Protein AF-A0A3P3YAP6-F1 (afdb_monomer)

Structure (mmCIF, N/CA/C/O backbone):
data_AF-A0A3P3YAP6-F1
#
_entry.id   AF-A0A3P3YAP6-F1
#
loop_
_atom_site.group_PDB
_atom_site.id
_atom_site.type_symbol
_atom_site.label_atom_id
_atom_site.label_alt_id
_atom_site.label_comp_id
_atom_site.label_asym_id
_atom_site.label_entity_id
_atom_site.label_seq_id
_atom_site.pdbx_PDB_ins_code
_atom_site.Cartn_x
_atom_site.Cartn_y
_atom_site.Cartn_z
_atom_site.occupancy
_atom_site.B_iso_or_equiv
_atom_site.auth_seq_id
_atom_site.auth_comp_id
_atom_site.auth_asym_id
_atom_site.auth_atom_id
_atom_site.pdbx_PDB_model_num
ATOM 1 N N . MET A 1 1 ? -8.339 -19.413 13.189 1.00 83.50 1 MET A N 1
ATOM 2 C CA . MET A 1 1 ? -6.916 -19.483 12.796 1.00 83.50 1 MET A CA 1
ATOM 3 C C . MET A 1 1 ? -6.152 -18.387 13.525 1.00 83.50 1 MET A C 1
ATOM 5 O O . MET A 1 1 ? -6.536 -17.228 13.415 1.00 83.50 1 MET A O 1
ATOM 9 N N . VAL A 1 2 ? -5.129 -18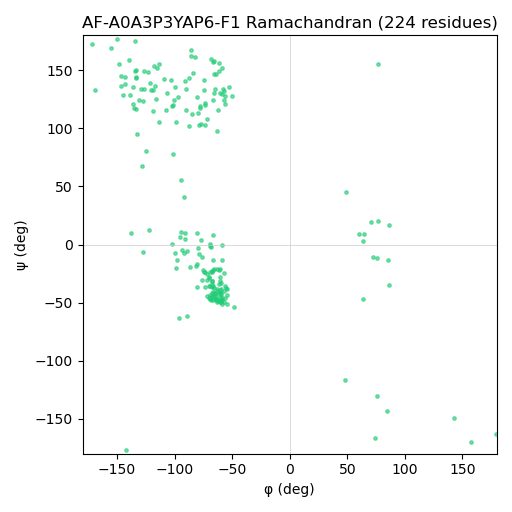.728 14.311 1.00 92.69 2 VAL A N 1
ATOM 10 C CA . VAL A 1 2 ? -4.305 -17.730 15.028 1.00 92.69 2 VAL A CA 1
ATOM 11 C C . VAL A 1 2 ? -3.217 -17.136 14.111 1.00 92.69 2 VAL A C 1
ATOM 13 O O . VAL A 1 2 ? -2.870 -17.763 13.109 1.00 92.69 2 VAL A O 1
ATOM 16 N N . PRO A 1 3 ? -2.606 -15.970 14.426 1.00 94.06 3 PRO A N 1
ATOM 17 C CA . PRO A 1 3 ? -1.666 -15.304 13.514 1.00 94.06 3 PRO A CA 1
ATOM 18 C C . PRO A 1 3 ? -0.500 -16.176 13.031 1.00 94.06 3 PRO A C 1
ATOM 20 O O . PRO A 1 3 ? -0.126 -16.116 11.864 1.00 94.06 3 PRO A O 1
ATOM 23 N N . ARG A 1 4 ? 0.064 -17.029 13.897 1.00 95.88 4 ARG A N 1
ATOM 24 C CA . ARG A 1 4 ? 1.154 -17.944 13.508 1.00 95.88 4 ARG A CA 1
ATOM 25 C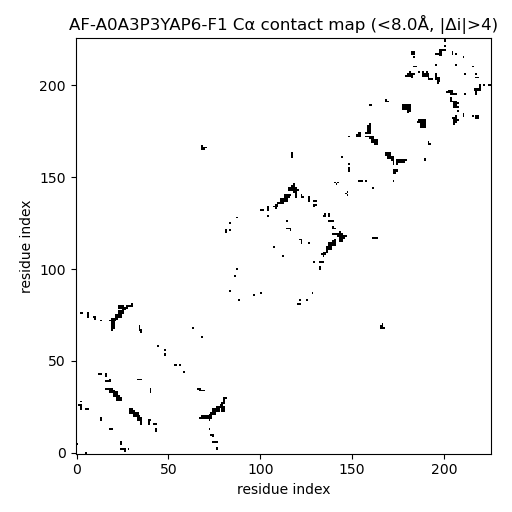 C . ARG A 1 4 ? 0.708 -19.014 12.508 1.00 95.88 4 ARG A C 1
ATOM 27 O O . ARG A 1 4 ? 1.495 -19.375 11.638 1.00 95.88 4 ARG A O 1
ATOM 34 N N . GLU A 1 5 ? -0.522 -19.507 12.618 1.00 96.44 5 GLU A N 1
ATOM 35 C CA . GLU A 1 5 ? -1.099 -20.455 11.656 1.00 96.44 5 GLU A CA 1
ATOM 36 C C . GLU A 1 5 ? -1.363 -19.761 10.323 1.00 96.44 5 GLU A C 1
ATOM 38 O O . GLU A 1 5 ? -0.934 -20.262 9.289 1.00 96.44 5 GLU A O 1
ATOM 43 N N . ALA A 1 6 ? -1.965 -18.568 10.357 1.00 95.88 6 ALA A N 1
ATOM 44 C CA . ALA A 1 6 ? -2.202 -17.762 9.163 1.00 95.88 6 ALA A CA 1
ATOM 45 C C . ALA A 1 6 ? -0.892 -17.419 8.445 1.00 95.88 6 ALA A C 1
ATOM 47 O O . ALA A 1 6 ? -0.807 -17.554 7.232 1.00 95.88 6 ALA A O 1
ATOM 48 N N . TYR A 1 7 ? 0.163 -17.063 9.181 1.00 97.38 7 TYR A N 1
ATOM 49 C CA . TYR A 1 7 ? 1.498 -16.856 8.620 1.00 97.38 7 TYR A CA 1
ATOM 50 C C . TYR A 1 7 ? 2.019 -18.091 7.873 1.00 97.38 7 TYR A C 1
ATOM 52 O O . TYR A 1 7 ? 2.460 -17.970 6.728 1.00 97.38 7 TYR A O 1
ATOM 60 N N . LYS A 1 8 ? 1.956 -19.277 8.494 1.00 97.94 8 LYS A N 1
ATOM 61 C CA . LYS A 1 8 ? 2.418 -20.528 7.871 1.00 97.94 8 LYS A CA 1
ATOM 62 C C . LYS A 1 8 ? 1.582 -20.878 6.644 1.00 97.94 8 LYS A C 1
ATOM 64 O O . LYS A 1 8 ? 2.142 -21.215 5.606 1.00 97.94 8 LYS A O 1
ATOM 69 N N . TRP A 1 9 ? 0.262 -20.753 6.758 1.00 97.88 9 TRP A N 1
ATOM 70 C CA . TRP A 1 9 ? -0.675 -21.044 5.679 1.00 97.88 9 TRP A CA 1
ATOM 71 C C . TRP A 1 9 ? -0.451 -20.122 4.477 1.00 97.88 9 TRP A C 1
ATOM 73 O O . TRP A 1 9 ? -0.281 -20.612 3.366 1.00 97.88 9 TRP A O 1
ATOM 83 N N . GLN A 1 10 ? -0.344 -18.809 4.712 1.00 97.94 10 GLN A N 1
ATOM 84 C CA . GLN A 1 10 ? -0.063 -17.812 3.674 1.00 97.94 10 GLN A CA 1
ATOM 85 C C . GLN A 1 10 ? 1.281 -18.075 2.994 1.00 97.94 10 GLN A C 1
ATOM 87 O O . GLN A 1 10 ? 1.371 -18.065 1.772 1.00 97.94 10 GLN A O 1
ATOM 92 N N . THR A 1 11 ? 2.321 -18.367 3.781 1.00 97.94 11 THR A N 1
ATOM 93 C CA . THR A 1 11 ? 3.655 -18.673 3.245 1.00 97.94 11 THR A CA 1
ATOM 94 C C . THR A 1 11 ? 3.610 -19.903 2.341 1.00 97.94 11 THR A C 1
ATOM 96 O O . THR A 1 11 ? 4.071 -19.837 1.207 1.00 97.94 11 THR A O 1
ATOM 99 N N . GLY A 1 12 ? 3.001 -20.997 2.806 1.00 98.25 12 GLY A N 1
ATOM 100 C CA . GLY A 1 12 ? 2.905 -22.229 2.026 1.00 98.25 12 GLY A CA 1
ATOM 101 C C . GLY A 1 12 ? 2.006 -22.102 0.796 1.00 98.25 12 GLY A C 1
ATOM 102 O O . GLY A 1 12 ? 2.305 -22.699 -0.231 1.00 98.25 12 GLY A O 1
ATOM 103 N N . LEU A 1 13 ? 0.908 -21.344 0.873 1.00 98.19 13 LEU A N 1
ATOM 104 C CA . LEU A 1 13 ? 0.045 -21.112 -0.284 1.00 98.19 13 LEU A CA 1
ATOM 105 C C . LEU A 1 13 ? 0.756 -20.287 -1.359 1.00 98.19 13 LEU A C 1
ATOM 107 O O . LEU A 1 13 ? 0.726 -20.663 -2.527 1.00 98.19 13 LEU A O 1
ATOM 111 N N . CYS A 1 14 ? 1.403 -19.184 -0.972 1.00 98.25 14 CYS A N 1
ATOM 112 C CA . CYS A 1 14 ? 2.127 -18.349 -1.922 1.00 98.25 14 CYS A CA 1
ATOM 113 C C . CYS A 1 14 ? 3.289 -19.097 -2.582 1.00 98.25 14 CYS A C 1
ATOM 115 O O . CYS A 1 14 ? 3.486 -18.927 -3.776 1.00 98.25 14 CYS A O 1
ATOM 117 N N . ASP A 1 15 ? 4.005 -19.941 -1.838 1.00 98.00 15 ASP A N 1
ATOM 118 C CA . ASP A 1 15 ? 5.085 -20.774 -2.379 1.00 98.00 15 ASP A CA 1
ATOM 119 C C . ASP A 1 15 ? 4.568 -21.780 -3.422 1.00 98.00 15 ASP A C 1
ATOM 121 O O . ASP A 1 15 ? 5.047 -21.810 -4.552 1.00 98.00 15 ASP A O 1
ATOM 125 N N . ARG A 1 16 ? 3.499 -22.526 -3.100 1.00 98.31 16 ARG A N 1
ATOM 126 C CA . ARG A 1 16 ? 2.893 -23.498 -4.032 1.00 98.31 16 ARG A CA 1
ATOM 127 C C . ARG A 1 16 ? 2.375 -22.876 -5.328 1.00 98.31 16 ARG A C 1
ATOM 129 O O . ARG A 1 16 ? 2.336 -23.558 -6.346 1.00 98.31 16 ARG A O 1
ATOM 136 N N . LEU A 1 17 ? 1.917 -21.629 -5.270 1.00 98.06 17 LEU A N 1
ATOM 137 C CA . LEU A 1 17 ? 1.349 -20.909 -6.411 1.00 98.06 17 LEU A CA 1
ATOM 138 C C . LEU A 1 17 ? 2.378 -20.025 -7.139 1.00 98.06 17 LEU A C 1
ATOM 140 O O . LEU A 1 17 ? 1.981 -19.260 -8.016 1.00 98.06 17 LEU A O 1
ATOM 144 N N . ASP A 1 18 ? 3.662 -20.092 -6.764 1.00 96.94 18 ASP A N 1
ATOM 145 C CA . ASP A 1 18 ? 4.736 -19.221 -7.270 1.00 96.94 18 ASP A CA 1
ATOM 146 C C . ASP A 1 18 ? 4.359 -17.725 -7.222 1.00 96.94 18 ASP A C 1
ATOM 148 O O . ASP A 1 18 ? 4.517 -16.953 -8.168 1.00 96.94 18 ASP A O 1
ATOM 152 N N . LEU A 1 19 ? 3.778 -17.297 -6.099 1.00 97.75 19 LEU A N 1
ATOM 153 C CA . LEU A 1 19 ? 3.365 -15.915 -5.885 1.00 97.75 19 LEU A CA 1
ATOM 154 C C . LEU A 1 19 ? 4.478 -15.104 -5.235 1.00 97.75 19 LEU A C 1
ATOM 156 O O . LEU A 1 19 ? 5.121 -15.527 -4.278 1.00 97.75 19 LEU A O 1
ATOM 160 N N . ARG A 1 20 ? 4.622 -13.856 -5.684 1.00 97.00 20 ARG A N 1
ATOM 161 C CA . ARG A 1 20 ? 5.498 -12.845 -5.075 1.00 97.00 20 ARG A CA 1
ATOM 162 C C . ARG A 1 20 ? 4.681 -11.697 -4.532 1.00 97.00 20 ARG A C 1
ATOM 164 O O . ARG A 1 20 ? 3.618 -11.386 -5.058 1.00 97.00 20 ARG A O 1
ATOM 171 N N . GLY A 1 21 ? 5.177 -11.017 -3.509 1.00 95.69 21 GLY A N 1
ATOM 172 C CA . GLY A 1 21 ? 4.348 -10.045 -2.816 1.00 95.69 21 GLY A CA 1
ATOM 173 C C . GLY A 1 21 ? 4.791 -9.729 -1.406 1.00 95.69 21 GLY A C 1
ATOM 174 O O . GLY A 1 21 ? 5.881 -10.092 -0.954 1.00 95.69 21 GLY A O 1
ATOM 175 N N . ARG A 1 22 ? 3.928 -9.015 -0.695 1.00 96.44 22 ARG A N 1
ATOM 176 C CA . ARG A 1 22 ? 4.121 -8.620 0.698 1.00 96.44 22 ARG A CA 1
ATOM 177 C C . ARG A 1 22 ? 2.817 -8.861 1.442 1.00 96.44 22 ARG A C 1
ATOM 179 O O . ARG A 1 22 ? 1.829 -8.203 1.139 1.00 96.44 22 ARG A O 1
ATOM 186 N N . ILE A 1 23 ? 2.823 -9.750 2.431 1.00 96.88 23 ILE A N 1
ATOM 187 C CA . ILE A 1 23 ? 1.684 -9.992 3.325 1.00 96.88 23 ILE A CA 1
ATOM 188 C C . ILE A 1 23 ? 2.098 -9.673 4.761 1.00 96.88 23 ILE A C 1
ATOM 190 O O . ILE A 1 23 ? 3.159 -10.076 5.245 1.00 96.88 23 ILE A O 1
ATOM 194 N N . ARG A 1 24 ? 1.247 -8.929 5.459 1.00 96.12 24 ARG A N 1
ATOM 195 C CA . ARG A 1 24 ? 1.301 -8.716 6.901 1.00 96.12 24 ARG A CA 1
ATOM 196 C C . ARG A 1 24 ? 0.176 -9.501 7.539 1.00 96.12 24 ARG A C 1
ATOM 198 O O . ARG A 1 24 ? -0.973 -9.377 7.126 1.00 96.12 24 ARG A O 1
ATOM 205 N N . VAL A 1 25 ? 0.527 -10.267 8.556 1.00 96.12 25 VAL A N 1
ATOM 206 C CA . VAL A 1 25 ? -0.409 -11.004 9.393 1.00 96.12 25 VAL A CA 1
ATOM 207 C C . VAL A 1 25 ? -0.293 -10.439 10.798 1.00 96.12 25 VAL A C 1
ATOM 209 O O . VAL A 1 25 ? 0.804 -10.381 11.353 1.00 96.12 25 VAL A O 1
ATOM 212 N N . ALA A 1 26 ? -1.413 -10.015 11.362 1.00 93.31 26 ALA A N 1
ATOM 213 C CA . ALA A 1 26 ? -1.506 -9.514 12.723 1.00 93.31 26 ALA A CA 1
ATOM 214 C C . ALA A 1 26 ? -2.719 -10.133 13.422 1.00 93.31 26 ALA A C 1
ATOM 216 O O . ALA A 1 26 ? -3.503 -10.863 12.817 1.00 93.31 26 ALA A O 1
ATOM 217 N N . ARG A 1 27 ? -2.887 -9.840 14.714 1.00 90.69 27 ARG A N 1
ATOM 218 C CA . ARG A 1 27 ? -4.054 -10.312 15.473 1.00 90.69 27 ARG A CA 1
ATOM 219 C C . ARG A 1 27 ? -5.371 -9.776 14.908 1.00 90.69 27 ARG A C 1
ATOM 221 O O . ARG A 1 27 ? -6.366 -10.486 14.935 1.00 90.69 27 ARG A O 1
ATOM 228 N N . GLU A 1 28 ? -5.350 -8.550 14.392 1.00 87.94 28 GLU A N 1
ATOM 229 C CA . GLU A 1 28 ? -6.509 -7.862 13.810 1.00 87.94 28 GLU A CA 1
ATOM 230 C C . GLU A 1 28 ? -6.846 -8.305 12.374 1.00 87.94 28 GLU A C 1
ATOM 232 O O . GLU A 1 28 ? -7.883 -7.911 11.853 1.00 87.94 28 GLU A O 1
ATOM 237 N N . GLY A 1 29 ? -6.003 -9.122 11.728 1.00 91.81 29 GLY A N 1
ATOM 238 C CA . GLY A 1 29 ? -6.285 -9.663 10.396 1.00 91.81 29 GLY A CA 1
ATOM 239 C C . GLY A 1 29 ? -5.063 -9.760 9.486 1.00 91.81 29 GLY A C 1
ATOM 240 O O . GLY A 1 29 ? -3.929 -9.946 9.939 1.00 91.81 29 GLY A O 1
ATOM 241 N N . ILE A 1 30 ? -5.300 -9.621 8.178 1.00 93.25 30 ILE A N 1
ATOM 242 C CA . ILE A 1 30 ? -4.265 -9.649 7.140 1.00 93.25 30 ILE A CA 1
ATOM 243 C C . ILE A 1 30 ? -4.338 -8.415 6.239 1.00 93.25 30 ILE A C 1
ATOM 245 O O . ILE A 1 30 ? -5.405 -7.866 5.987 1.00 93.25 30 ILE A O 1
ATOM 249 N N . ASN A 1 31 ? -3.191 -7.988 5.725 1.00 93.44 31 ASN A N 1
ATOM 250 C CA . ASN A 1 31 ? -3.101 -6.984 4.668 1.00 93.44 31 ASN A CA 1
ATOM 251 C C . ASN A 1 31 ? -1.932 -7.343 3.766 1.00 93.44 31 ASN A C 1
ATOM 253 O O . ASN A 1 31 ? -0.815 -7.541 4.251 1.00 93.44 31 ASN A O 1
ATOM 257 N N . GLY A 1 32 ? -2.157 -7.399 2.463 1.00 93.31 32 GLY A N 1
ATOM 258 C CA . GLY A 1 32 ? -1.075 -7.690 1.550 1.00 93.31 32 GLY A CA 1
ATOM 259 C C . GLY A 1 32 ? -1.423 -7.524 0.090 1.00 93.31 32 GLY A C 1
ATOM 260 O O . GLY A 1 32 ? -2.570 -7.314 -0.293 1.00 93.31 32 GLY A O 1
ATOM 261 N N . THR A 1 33 ? -0.378 -7.646 -0.711 1.00 94.94 33 THR A N 1
ATOM 262 C CA . THR A 1 33 ? -0.447 -7.711 -2.164 1.00 94.94 33 THR A CA 1
ATOM 263 C C . THR A 1 33 ? 0.305 -8.956 -2.597 1.00 94.94 33 THR A C 1
ATOM 265 O O . THR A 1 33 ? 1.421 -9.188 -2.126 1.00 94.94 33 THR A O 1
ATOM 268 N N . VAL A 1 34 ? -0.295 -9.727 -3.498 1.00 96.19 34 VAL A N 1
ATOM 269 C CA . VAL A 1 34 ? 0.345 -10.838 -4.208 1.00 96.19 34 VAL A CA 1
ATOM 270 C C . VAL A 1 34 ? 0.342 -10.545 -5.705 1.00 96.19 34 VAL A C 1
ATOM 272 O O . VAL A 1 34 ? -0.489 -9.786 -6.201 1.00 96.19 34 VAL A O 1
ATOM 275 N N . SER A 1 35 ? 1.298 -11.121 -6.417 1.00 95.50 35 SER A N 1
ATOM 276 C CA . SER A 1 35 ? 1.485 -10.996 -7.856 1.00 95.50 35 SER A CA 1
ATOM 277 C C . SER A 1 35 ? 1.955 -12.332 -8.412 1.00 95.50 35 SER A C 1
ATOM 279 O O . SER A 1 35 ? 2.815 -12.981 -7.814 1.00 95.50 35 SER A O 1
ATOM 281 N N . GLY A 1 36 ? 1.411 -12.706 -9.560 1.00 95.06 36 GLY A N 1
ATOM 282 C CA . GLY A 1 36 ? 1.719 -13.927 -10.292 1.00 95.06 36 GLY A CA 1
ATOM 283 C C . GLY A 1 36 ? 0.863 -13.994 -11.545 1.00 95.06 36 GLY A C 1
ATOM 284 O O . GLY A 1 36 ? 0.289 -12.981 -11.958 1.00 95.06 36 GLY A O 1
ATOM 285 N N . THR A 1 37 ? 0.764 -15.177 -12.143 1.00 95.44 37 THR A N 1
ATOM 286 C CA . THR A 1 37 ? -0.130 -15.392 -13.285 1.00 95.44 37 THR A CA 1
ATOM 287 C C . 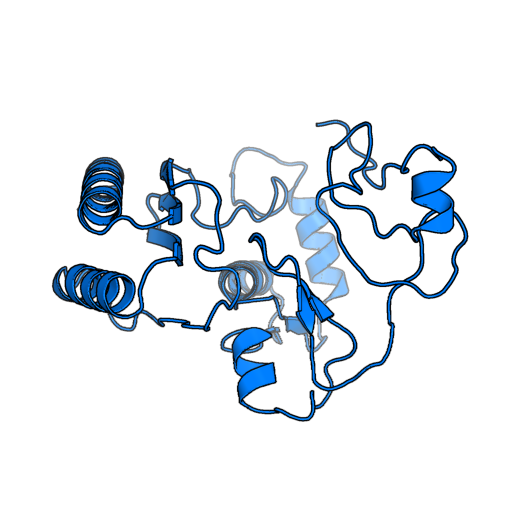THR A 1 37 ? -1.588 -15.141 -12.888 1.00 95.44 37 THR A C 1
ATOM 289 O O . THR A 1 37 ? -1.957 -15.249 -11.715 1.00 95.44 37 THR A O 1
ATOM 292 N N . ALA A 1 38 ? -2.437 -14.813 -13.866 1.00 94.25 38 ALA A N 1
ATOM 293 C CA . ALA A 1 38 ? -3.865 -14.601 -13.617 1.00 94.25 38 ALA A CA 1
ATOM 294 C C . ALA A 1 38 ? -4.516 -15.822 -12.943 1.00 94.25 38 ALA A C 1
ATOM 296 O O . ALA A 1 38 ? -5.333 -15.665 -12.038 1.00 94.25 38 ALA A O 1
ATOM 297 N N . ASP A 1 39 ? -4.098 -17.027 -13.339 1.00 96.75 39 ASP A N 1
ATOM 298 C CA . ASP A 1 39 ? -4.585 -18.272 -12.755 1.00 96.75 39 ASP A CA 1
ATOM 299 C C . ASP A 1 39 ? -4.107 -18.469 -11.307 1.00 96.75 39 ASP A C 1
ATOM 301 O O . ASP A 1 39 ? -4.928 -18.713 -10.427 1.00 96.75 39 ASP A O 1
ATOM 305 N N . ALA A 1 40 ? -2.818 -18.259 -11.019 1.00 97.44 40 ALA A N 1
ATOM 306 C CA . ALA A 1 40 ? -2.289 -18.358 -9.656 1.00 97.44 40 ALA A CA 1
ATOM 307 C C . ALA A 1 40 ? -2.955 -17.351 -8.702 1.00 97.44 40 ALA A C 1
ATOM 309 O O . ALA A 1 40 ? -3.310 -17.688 -7.572 1.00 97.44 40 ALA A O 1
ATOM 310 N N . VAL A 1 41 ? -3.178 -16.114 -9.161 1.00 96.94 41 VAL A N 1
ATOM 311 C CA . VAL A 1 41 ? -3.883 -15.088 -8.378 1.00 96.94 41 VAL A CA 1
ATOM 312 C C . VAL A 1 41 ? -5.342 -15.486 -8.142 1.00 96.94 41 VAL A C 1
ATOM 314 O O . VAL A 1 41 ? -5.824 -15.350 -7.019 1.00 96.94 41 VAL A O 1
ATOM 317 N N . ARG A 1 42 ? -6.037 -16.024 -9.153 1.00 97.06 42 ARG A N 1
ATOM 318 C CA . ARG A 1 42 ? -7.406 -16.542 -9.009 1.00 97.06 42 ARG A CA 1
ATOM 319 C C . ARG A 1 42 ? -7.478 -17.674 -7.982 1.00 97.06 42 ARG A C 1
ATOM 321 O O . ARG A 1 42 ? -8.281 -17.589 -7.058 1.00 97.06 42 ARG A O 1
ATOM 328 N N . GLN A 1 43 ? -6.596 -18.668 -8.088 1.00 97.94 43 GLN A N 1
ATOM 329 C CA . GLN A 1 43 ? -6.526 -19.781 -7.137 1.00 97.94 43 GLN A CA 1
ATOM 330 C C . GLN A 1 43 ? -6.245 -19.309 -5.704 1.00 97.94 43 GLN A C 1
ATOM 332 O O . GLN A 1 43 ? -6.812 -19.842 -4.751 1.00 97.94 43 GLN A O 1
ATOM 337 N N . TYR A 1 44 ? -5.388 -18.300 -5.534 1.00 98.00 44 TYR A N 1
ATOM 338 C CA . TYR A 1 44 ? -5.120 -17.715 -4.223 1.00 98.00 44 TYR A CA 1
ATOM 339 C C . TYR A 1 44 ? -6.363 -17.055 -3.620 1.00 98.00 44 TYR A C 1
ATOM 341 O O . TYR A 1 44 ? -6.667 -17.305 -2.455 1.00 98.00 44 TYR A O 1
ATOM 349 N N . MET A 1 45 ? -7.091 -16.244 -4.399 1.00 97.00 45 MET A N 1
ATOM 350 C CA . MET A 1 45 ? -8.326 -15.595 -3.937 1.00 97.00 45 MET A CA 1
ATOM 351 C C . MET A 1 45 ? -9.366 -16.638 -3.513 1.00 97.00 45 MET A C 1
ATOM 353 O O . MET A 1 45 ? -9.871 -16.571 -2.397 1.00 97.00 45 MET A O 1
ATOM 357 N N . GLU A 1 46 ? -9.592 -17.659 -4.344 1.00 96.62 46 GLU A N 1
ATOM 358 C CA . GLU A 1 46 ? -10.526 -18.752 -4.048 1.00 96.62 46 GLU A CA 1
ATOM 359 C C . GLU A 1 46 ? -10.160 -19.498 -2.760 1.00 96.62 46 GLU A C 1
ATOM 361 O O . GLU A 1 46 ? -11.021 -19.716 -1.909 1.00 96.62 46 GLU A O 1
ATOM 366 N N . GLN A 1 47 ? -8.885 -19.853 -2.570 1.00 96.81 47 GLN A N 1
ATOM 367 C CA . GLN A 1 47 ? -8.450 -20.562 -1.363 1.00 96.81 47 GLN A CA 1
ATOM 368 C C . GLN A 1 47 ? -8.544 -19.699 -0.100 1.00 96.81 47 GLN A C 1
ATOM 370 O O . GLN A 1 47 ? -8.830 -20.229 0.972 1.00 96.81 47 GLN A O 1
ATOM 375 N N . VAL A 1 48 ? -8.315 -18.384 -0.196 1.00 95.31 48 VAL A N 1
ATOM 376 C CA . VAL A 1 48 ? -8.509 -17.465 0.937 1.00 95.31 48 VAL A CA 1
ATOM 377 C C . VAL A 1 48 ? -9.993 -17.327 1.274 1.00 95.31 48 VAL A C 1
ATOM 379 O O . VAL A 1 48 ? -10.347 -17.383 2.453 1.00 95.31 48 VAL A O 1
ATOM 382 N N . ASP A 1 49 ? -10.858 -17.193 0.269 1.00 94.62 49 ASP A N 1
ATOM 383 C CA . ASP A 1 49 ? -12.304 -17.058 0.462 1.00 94.62 49 ASP A CA 1
ATOM 384 C C . ASP A 1 49 ? -12.913 -18.344 1.052 1.00 94.62 49 ASP A C 1
ATOM 386 O O . ASP A 1 49 ? -13.745 -18.278 1.959 1.00 94.62 49 ASP A O 1
ATOM 390 N N . GLN A 1 50 ? -12.427 -19.520 0.636 1.00 94.69 50 GLN A N 1
ATOM 391 C CA . GLN A 1 50 ? -12.829 -20.827 1.178 1.00 94.69 50 GLN A CA 1
ATOM 392 C C . GLN A 1 50 ? -12.531 -21.002 2.672 1.00 94.69 50 GLN A C 1
ATOM 394 O O . GLN A 1 50 ? -13.176 -21.819 3.327 1.00 94.69 50 GLN A O 1
ATOM 399 N N . LEU A 1 51 ? -11.595 -20.235 3.245 1.00 92.38 51 LEU A N 1
ATOM 400 C CA . LEU A 1 51 ? -11.378 -20.256 4.693 1.00 92.38 51 LEU A CA 1
ATOM 401 C C . LEU A 1 51 ? -12.582 -19.695 5.466 1.00 92.38 51 LEU A C 1
ATOM 403 O O . LEU A 1 51 ? -12.692 -19.944 6.665 1.00 92.38 51 LEU A O 1
ATOM 407 N N . GLY A 1 52 ? -13.437 -18.884 4.828 1.00 92.31 52 GLY A N 1
ATOM 408 C CA . GLY A 1 52 ? -14.593 -18.246 5.466 1.00 92.31 52 GLY A CA 1
ATOM 409 C C . GLY A 1 52 ? -14.236 -17.243 6.573 1.00 92.31 52 GLY A C 1
ATOM 410 O O . GLY A 1 52 ? -15.114 -16.773 7.290 1.00 92.31 52 GLY A O 1
ATOM 411 N N . LEU A 1 53 ? -12.950 -16.906 6.734 1.00 90.12 53 LEU A N 1
ATOM 412 C CA . LEU A 1 53 ? -12.452 -16.054 7.821 1.00 90.12 53 LEU A CA 1
ATOM 413 C C . LEU A 1 53 ? -12.643 -14.554 7.560 1.00 90.12 53 LEU A C 1
ATOM 415 O O . LEU A 1 53 ? -12.568 -13.763 8.499 1.00 90.12 53 LEU A O 1
ATOM 419 N N . PHE A 1 54 ? -12.853 -14.159 6.303 1.00 89.25 54 PHE A N 1
ATOM 420 C CA . PHE A 1 54 ? -12.889 -12.759 5.874 1.00 89.25 54 PHE A CA 1
ATOM 421 C C . PHE A 1 54 ? -14.162 -12.459 5.067 1.00 89.25 54 PHE A C 1
ATOM 423 O O . PHE A 1 54 ? -14.085 -12.217 3.860 1.00 89.25 54 PHE A O 1
ATOM 430 N N . PRO A 1 55 ? -15.351 -12.493 5.697 1.00 87.06 55 PRO A N 1
ATOM 431 C CA . PRO A 1 55 ? -16.591 -12.184 4.996 1.00 87.06 55 PRO A CA 1
ATOM 432 C C . PRO A 1 55 ? -16.532 -10.765 4.412 1.00 87.06 55 PRO A C 1
ATOM 434 O O . PRO A 1 55 ? -16.198 -9.808 5.110 1.00 87.06 55 PRO A O 1
ATOM 437 N N . GLY A 1 56 ? -16.844 -10.633 3.120 1.00 83.44 56 GLY A N 1
ATOM 438 C CA . GLY A 1 56 ? -16.814 -9.344 2.421 1.00 83.44 56 GLY A CA 1
ATOM 439 C C . GLY A 1 56 ? -15.414 -8.836 2.056 1.00 83.44 56 GLY A C 1
ATOM 440 O O . GLY A 1 56 ? -15.258 -7.635 1.826 1.00 83.44 56 GLY A O 1
ATOM 441 N N . MET A 1 57 ? -14.400 -9.714 2.000 1.00 88.19 57 MET A N 1
ATOM 442 C CA . MET A 1 57 ? -13.067 -9.374 1.489 1.00 88.19 57 MET A CA 1
ATOM 443 C C . MET A 1 57 ? -13.165 -8.687 0.119 1.00 88.19 57 MET A C 1
ATOM 445 O O . MET A 1 57 ? -13.781 -9.198 -0.814 1.00 88.19 57 MET A O 1
ATOM 449 N N . GLN A 1 58 ? -12.532 -7.519 -0.010 1.00 84.38 58 GLN A N 1
ATOM 450 C CA . GLN A 1 58 ? -12.483 -6.779 -1.269 1.00 84.38 58 GLN A CA 1
ATOM 451 C C . GLN A 1 58 ? -11.160 -7.040 -1.987 1.00 84.38 58 GLN A C 1
ATOM 453 O O . GLN A 1 58 ? -10.118 -6.481 -1.631 1.00 84.38 58 GLN A O 1
ATOM 458 N N . TRP A 1 59 ? -11.213 -7.846 -3.041 1.00 91.06 59 TRP A N 1
ATOM 459 C CA . TRP A 1 59 ? -10.067 -8.103 -3.904 1.00 91.06 59 TRP A CA 1
ATOM 460 C C . TRP A 1 59 ? -9.870 -6.978 -4.922 1.00 91.06 59 TRP A C 1
ATOM 462 O O . TRP A 1 59 ? -10.777 -6.613 -5.668 1.00 91.06 59 TRP A O 1
ATOM 472 N N . LYS A 1 60 ? -8.652 -6.429 -4.975 1.00 88.56 60 LYS A N 1
ATOM 473 C CA . LYS A 1 60 ? -8.260 -5.403 -5.951 1.00 88.56 60 LYS A CA 1
ATOM 474 C C . LYS A 1 60 ? -7.218 -5.976 -6.889 1.00 88.56 60 LYS A C 1
ATOM 476 O O . LYS A 1 60 ? -6.056 -6.118 -6.519 1.00 88.56 60 LYS A O 1
ATOM 481 N N . VAL A 1 61 ? -7.651 -6.277 -8.108 1.00 90.31 61 VAL A N 1
ATOM 482 C CA . VAL A 1 61 ? -6.799 -6.841 -9.157 1.00 90.31 61 VAL A CA 1
ATOM 483 C C . VAL A 1 61 ? -6.425 -5.753 -10.162 1.00 90.31 61 VAL A C 1
ATOM 485 O O . VAL A 1 61 ? -7.227 -4.870 -10.480 1.00 90.31 61 VAL A O 1
ATOM 488 N N . SER A 1 62 ? -5.182 -5.800 -10.632 1.00 86.06 62 SER A N 1
ATOM 489 C CA . SER A 1 62 ? -4.652 -4.930 -11.682 1.00 86.06 62 SER A CA 1
ATOM 490 C C . SER A 1 62 ? -3.625 -5.701 -12.508 1.00 86.06 62 SER A C 1
ATOM 492 O O . SER A 1 62 ? -2.791 -6.371 -11.890 1.00 86.06 62 SER A O 1
ATOM 494 N N . PRO A 1 63 ? -3.639 -5.589 -13.846 1.00 86.94 63 PRO A N 1
ATOM 495 C CA . PRO A 1 63 ? -2.621 -6.203 -14.687 1.00 86.94 63 PRO A CA 1
ATOM 496 C C . PRO A 1 63 ? -1.242 -5.570 -14.448 1.00 86.94 63 PRO A C 1
ATOM 498 O O . PRO A 1 63 ? -1.118 -4.449 -13.942 1.00 86.94 63 PRO A O 1
ATOM 501 N N . SER A 1 64 ? -0.200 -6.318 -14.799 1.00 84.56 64 SER A N 1
ATOM 502 C CA . SER A 1 64 ? 1.196 -5.894 -14.740 1.00 84.56 64 SER A CA 1
ATOM 503 C C . SER A 1 64 ? 1.887 -6.342 -16.023 1.00 84.56 64 SER A C 1
ATOM 505 O O . SER A 1 64 ? 1.916 -7.534 -16.316 1.00 84.56 64 SER A O 1
ATOM 507 N N . GLU A 1 65 ? 2.432 -5.396 -16.784 1.00 83.38 65 GLU A N 1
ATOM 508 C CA . GLU A 1 65 ? 3.134 -5.674 -18.050 1.00 83.38 65 GLU A CA 1
ATOM 509 C C . GLU A 1 65 ? 4.577 -6.153 -17.830 1.00 83.38 65 GLU A C 1
ATOM 511 O O . GLU A 1 65 ? 5.179 -6.757 -18.709 1.00 83.38 65 GLU A O 1
ATOM 516 N N . ILE A 1 66 ? 5.121 -5.936 -16.629 1.00 81.69 66 ILE A N 1
ATOM 517 C CA . ILE A 1 66 ? 6.495 -6.306 -16.252 1.00 81.69 66 ILE A CA 1
ATOM 518 C C . ILE A 1 66 ? 6.594 -7.718 -15.647 1.00 81.69 66 ILE A C 1
ATOM 520 O O . ILE A 1 66 ? 7.619 -8.083 -15.076 1.00 81.69 66 ILE A O 1
ATOM 524 N N . GLY A 1 67 ? 5.521 -8.513 -15.721 1.00 85.00 67 GLY A N 1
ATOM 525 C CA . GLY A 1 67 ? 5.409 -9.785 -15.005 1.00 85.00 67 GLY A CA 1
ATOM 526 C C . GLY A 1 67 ? 5.134 -9.567 -13.515 1.00 85.00 67 GLY A C 1
ATOM 527 O O . GLY A 1 67 ? 4.227 -8.808 -13.151 1.00 85.00 67 GLY A O 1
ATOM 528 N N . HIS A 1 68 ? 5.894 -10.228 -12.635 1.00 86.44 68 HIS A N 1
ATOM 529 C CA . HIS A 1 68 ? 5.752 -10.027 -11.190 1.00 86.44 68 HIS A CA 1
ATOM 530 C C . HIS A 1 68 ? 6.037 -8.575 -10.802 1.00 86.44 68 HIS A C 1
ATOM 532 O O . HIS A 1 68 ? 7.085 -8.033 -11.119 1.00 86.44 68 HIS A O 1
ATOM 538 N N . ALA A 1 69 ? 5.139 -7.975 -10.020 1.00 84.19 69 ALA A N 1
ATOM 539 C CA . ALA A 1 69 ? 5.327 -6.622 -9.494 1.00 84.19 69 ALA A CA 1
ATOM 540 C C . ALA A 1 69 ? 6.252 -6.580 -8.261 1.00 84.19 69 ALA A C 1
ATOM 542 O O . ALA A 1 69 ? 6.493 -5.515 -7.694 1.00 84.19 69 ALA A O 1
ATOM 543 N N . PHE A 1 70 ? 6.720 -7.737 -7.787 1.00 89.31 70 PHE A N 1
ATOM 544 C CA . PHE A 1 70 ? 7.576 -7.857 -6.613 1.00 89.31 70 PHE A CA 1
ATOM 545 C C . PHE A 1 70 ? 8.751 -8.794 -6.903 1.00 89.31 70 PHE A C 1
ATOM 547 O O . PHE A 1 70 ? 8.557 -9.847 -7.514 1.00 89.31 70 PHE A O 1
ATOM 554 N N . PRO A 1 71 ? 9.945 -8.510 -6.356 1.00 87.50 71 PRO A N 1
ATOM 555 C CA . PRO A 1 71 ? 11.129 -9.327 -6.612 1.00 87.50 71 PRO A CA 1
ATOM 556 C C . PRO A 1 71 ? 11.089 -10.669 -5.869 1.00 87.50 71 PRO A C 1
ATOM 558 O O . PRO A 1 71 ? 11.736 -11.626 -6.274 1.00 87.50 71 PRO A O 1
ATOM 561 N N . SER A 1 72 ? 10.331 -10.753 -4.774 1.00 93.25 72 SER A N 1
ATOM 562 C CA . SER A 1 72 ? 10.250 -11.933 -3.906 1.00 93.25 72 SER A CA 1
ATOM 563 C C . SER A 1 72 ? 8.926 -11.974 -3.150 1.00 93.25 72 SER A C 1
ATOM 565 O O . SER A 1 72 ? 8.209 -10.971 -3.111 1.00 93.25 72 SER A O 1
ATOM 567 N N . MET A 1 73 ? 8.619 -13.089 -2.490 1.00 97.31 73 MET A N 1
ATOM 568 C CA . MET A 1 73 ? 7.543 -13.165 -1.502 1.00 97.31 73 MET A CA 1
ATOM 569 C C . MET A 1 73 ? 8.058 -12.847 -0.097 1.00 97.31 73 MET A C 1
ATOM 571 O O . MET A 1 73 ? 9.088 -13.362 0.324 1.00 97.31 73 MET A O 1
ATOM 575 N N . ILE A 1 74 ? 7.337 -12.007 0.650 1.00 97.44 74 ILE A N 1
ATOM 576 C CA . ILE A 1 74 ? 7.567 -11.824 2.088 1.00 97.44 74 ILE A CA 1
ATOM 577 C C . ILE A 1 74 ? 6.224 -11.862 2.803 1.00 97.44 74 ILE A C 1
ATOM 579 O O . ILE A 1 74 ? 5.399 -10.962 2.645 1.00 97.44 74 ILE A O 1
ATOM 583 N N . VAL A 1 75 ? 6.045 -12.860 3.659 1.00 97.75 75 VAL A N 1
ATOM 584 C CA . VAL A 1 75 ? 4.995 -12.878 4.678 1.00 97.75 75 VAL A CA 1
ATOM 585 C C . VAL A 1 75 ? 5.639 -12.455 5.996 1.00 97.75 75 VAL A C 1
ATOM 587 O O . VAL A 1 75 ? 6.745 -12.884 6.316 1.00 97.75 75 VAL A O 1
ATOM 590 N N . SER A 1 76 ? 5.000 -11.575 6.762 1.00 96.56 76 SER A N 1
ATOM 591 C CA . SER A 1 76 ? 5.533 -11.111 8.046 1.00 96.56 76 SER A CA 1
ATOM 592 C C . SER A 1 76 ? 4.461 -11.079 9.123 1.00 96.56 76 SER A C 1
ATOM 594 O O . SER A 1 76 ? 3.362 -10.579 8.890 1.00 96.56 76 SER A O 1
ATOM 596 N N . LEU A 1 77 ? 4.808 -11.577 10.310 1.00 95.50 77 LEU A N 1
ATOM 597 C CA . LEU A 1 77 ? 4.040 -11.332 11.526 1.00 95.50 77 LEU A CA 1
ATOM 598 C C . LEU A 1 77 ? 4.292 -9.898 11.992 1.00 95.50 77 LEU A C 1
ATOM 600 O O . LEU A 1 77 ? 5.436 -9.439 12.013 1.00 95.50 77 LEU A O 1
ATOM 604 N N . ARG A 1 78 ? 3.221 -9.185 12.325 1.00 93.31 78 ARG A N 1
ATOM 605 C CA . ARG A 1 78 ? 3.245 -7.791 12.770 1.00 93.31 78 ARG A CA 1
ATOM 606 C C . ARG A 1 78 ? 2.256 -7.594 13.909 1.00 93.31 78 ARG A C 1
ATOM 608 O O . ARG A 1 78 ? 1.292 -8.345 14.028 1.00 93.31 78 ARG A O 1
ATOM 615 N N . ASP A 1 79 ? 2.470 -6.541 14.687 1.00 87.81 79 ASP A N 1
ATOM 616 C CA . ASP A 1 79 ? 1.508 -6.126 15.711 1.00 87.81 79 ASP A CA 1
ATOM 617 C C . ASP A 1 79 ? 0.227 -5.575 15.069 1.00 87.81 79 ASP A C 1
ATOM 619 O O . ASP A 1 79 ? -0.868 -5.838 15.557 1.00 87.81 79 ASP A O 1
ATOM 623 N N . THR A 1 80 ? 0.363 -4.879 13.930 1.00 87.06 80 THR A N 1
ATOM 624 C CA . THR A 1 80 ? -0.747 -4.310 13.150 1.00 87.06 80 THR A CA 1
ATOM 625 C C . THR A 1 80 ? -0.609 -4.598 11.650 1.00 87.06 80 THR A C 1
ATOM 627 O O . THR A 1 80 ? 0.499 -4.697 11.104 1.00 87.06 80 THR A O 1
ATOM 630 N N . ILE A 1 81 ? -1.738 -4.699 10.942 1.00 88.19 81 ILE A N 1
ATOM 631 C CA . ILE A 1 81 ? -1.776 -4.896 9.481 1.00 88.19 81 ILE A CA 1
ATOM 632 C C . ILE A 1 81 ? -1.404 -3.620 8.713 1.00 88.19 81 ILE A C 1
ATOM 634 O O . ILE A 1 81 ? -0.906 -3.662 7.578 1.00 88.19 81 ILE A O 1
ATOM 638 N N . VAL A 1 82 ? -1.572 -2.463 9.352 1.00 85.75 82 VAL A N 1
ATOM 639 C CA . VAL A 1 82 ? -1.161 -1.156 8.843 1.00 85.75 82 VAL A CA 1
ATOM 640 C C . VAL A 1 82 ? -0.306 -0.455 9.885 1.00 85.75 82 VAL A C 1
ATOM 642 O O . VAL A 1 82 ? -0.733 -0.196 11.007 1.00 85.75 82 VAL A O 1
ATOM 645 N N . ASN A 1 83 ? 0.909 -0.083 9.488 1.00 76.81 83 ASN A N 1
ATOM 646 C CA . ASN A 1 83 ? 1.720 0.815 10.291 1.00 76.81 83 ASN A CA 1
ATOM 647 C C . ASN A 1 83 ? 1.216 2.250 10.079 1.00 76.81 83 ASN A C 1
ATOM 649 O O . ASN A 1 83 ? 1.497 2.859 9.047 1.00 76.81 83 ASN A O 1
ATOM 653 N N . MET A 1 84 ? 0.471 2.776 11.050 1.00 68.25 84 MET A N 1
ATOM 654 C CA . MET A 1 84 ? 0.000 4.167 11.070 1.00 68.25 84 MET A CA 1
ATOM 655 C C . MET A 1 84 ? 1.078 5.152 11.570 1.00 68.25 84 MET A C 1
ATOM 657 O O . MET A 1 84 ? 0.800 6.324 11.810 1.00 68.25 84 MET A O 1
ATOM 661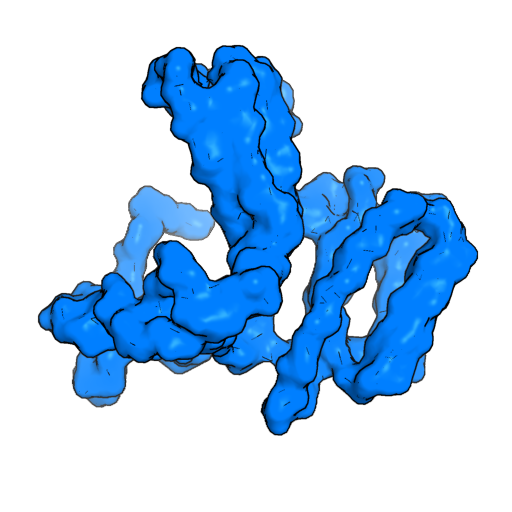 N N . GLY A 1 85 ? 2.322 4.685 11.721 1.00 58.94 85 GLY A N 1
ATOM 662 C CA . GLY A 1 85 ? 3.388 5.377 12.433 1.00 58.94 85 GLY A CA 1
ATOM 663 C C . GLY A 1 85 ? 3.203 5.260 13.947 1.00 58.94 85 GLY A C 1
ATOM 664 O O . GLY A 1 85 ? 2.086 5.130 14.449 1.00 58.94 85 GLY A O 1
ATOM 665 N N . ALA A 1 86 ? 4.301 5.372 14.700 1.00 46.78 86 ALA A N 1
ATOM 666 C CA . ALA A 1 86 ? 4.319 5.318 16.171 1.00 46.78 86 ALA A CA 1
ATOM 667 C C . ALA A 1 86 ? 3.457 6.401 16.873 1.00 46.78 86 ALA A C 1
ATOM 669 O O . ALA A 1 86 ? 3.413 6.457 18.099 1.00 46.78 86 ALA A O 1
ATOM 670 N N . LYS A 1 87 ? 2.789 7.268 16.100 1.00 46.38 87 LYS A N 1
ATOM 671 C CA . LYS A 1 87 ? 1.973 8.402 16.547 1.00 46.38 87 LYS A CA 1
ATOM 672 C C . LYS A 1 87 ? 0.463 8.123 16.596 1.00 46.38 87 LYS A C 1
ATOM 674 O O . LYS A 1 87 ? -0.261 8.926 17.167 1.00 46.38 87 LYS A O 1
ATOM 679 N N . LEU A 1 88 ? -0.014 7.025 16.001 1.00 44.06 88 LEU A N 1
ATOM 680 C CA . LEU A 1 88 ? -1.451 6.711 15.887 1.00 44.06 88 LEU A CA 1
ATOM 681 C C . LEU A 1 88 ? -1.822 5.310 16.401 1.00 44.06 88 LEU A C 1
ATOM 683 O O . LEU A 1 88 ? -2.999 4.973 16.469 1.00 44.06 88 LEU A O 1
ATOM 687 N N . ALA A 1 89 ? -0.836 4.481 16.756 1.00 41.53 89 ALA A N 1
ATOM 688 C CA . ALA A 1 89 ? -1.098 3.203 17.405 1.00 41.53 89 ALA A CA 1
ATOM 689 C C . ALA A 1 89 ? -1.526 3.461 18.855 1.00 41.53 89 ALA A C 1
ATOM 691 O O . ALA A 1 89 ? -0.790 4.089 19.619 1.00 41.53 89 ALA A O 1
ATOM 692 N N . HIS A 1 90 ? -2.712 2.991 19.231 1.00 41.00 90 HIS A N 1
ATOM 693 C CA . HIS A 1 90 ? -3.205 3.062 20.599 1.00 41.00 90 HIS A CA 1
ATOM 694 C C . HIS A 1 90 ? -2.279 2.228 21.503 1.00 41.00 90 HIS A C 1
ATOM 696 O O . HIS A 1 90 ? -2.358 1.004 21.540 1.00 41.00 90 HIS A O 1
ATOM 702 N N . ASN A 1 91 ? -1.340 2.892 22.177 1.00 42.00 91 ASN A N 1
ATOM 703 C CA . ASN A 1 91 ? -0.533 2.319 23.246 1.00 42.00 91 ASN A CA 1
ATOM 704 C C . ASN A 1 91 ? -0.833 3.125 24.524 1.00 42.00 91 ASN A C 1
ATOM 706 O O . ASN A 1 91 ? -0.502 4.315 24.557 1.00 42.00 91 ASN A O 1
ATOM 710 N N . PRO A 1 92 ? -1.438 2.514 25.561 1.00 40.81 92 PRO A N 1
ATOM 711 C CA . PRO A 1 92 ? -1.793 3.189 26.813 1.00 40.81 92 PRO A CA 1
ATOM 712 C C . PRO A 1 92 ? -0.606 3.814 27.568 1.00 40.81 92 PRO A C 1
ATOM 714 O O . PRO A 1 92 ? -0.813 4.602 28.482 1.00 40.81 92 PRO A O 1
ATOM 717 N N . ALA A 1 93 ? 0.639 3.480 27.211 1.00 39.97 93 ALA A N 1
ATOM 718 C CA . ALA A 1 93 ? 1.822 3.785 28.014 1.00 39.97 93 ALA A CA 1
ATOM 719 C C . ALA A 1 93 ? 2.571 5.089 27.660 1.00 39.97 93 ALA A C 1
ATOM 721 O O . ALA A 1 93 ? 3.688 5.283 28.135 1.00 39.97 93 ALA A O 1
ATOM 722 N N . THR A 1 94 ? 2.037 5.993 26.825 1.00 45.03 94 THR A N 1
ATOM 723 C CA . THR A 1 94 ? 2.792 7.206 26.429 1.00 45.03 94 THR A CA 1
ATOM 724 C C . THR A 1 94 ? 2.011 8.512 26.529 1.00 45.03 94 THR A C 1
ATOM 726 O O . THR A 1 94 ? 1.360 8.941 25.576 1.00 45.03 94 THR A O 1
ATOM 729 N N . ASN A 1 95 ? 2.183 9.199 27.662 1.00 39.66 95 ASN A N 1
ATOM 730 C CA . ASN A 1 95 ? 1.560 10.488 27.989 1.00 39.66 95 ASN A CA 1
ATOM 731 C C . ASN A 1 95 ? 1.914 11.649 27.034 1.00 39.66 95 ASN A C 1
ATOM 733 O O . ASN A 1 95 ? 1.145 12.597 26.929 1.00 39.66 95 ASN A O 1
ATOM 737 N N . GLY A 1 96 ? 3.016 11.586 26.275 1.00 43.91 96 GLY A N 1
ATOM 738 C CA . GLY A 1 96 ? 3.380 12.636 25.304 1.00 43.91 96 GLY A CA 1
ATOM 739 C C . GLY A 1 96 ? 2.570 12.633 23.995 1.00 43.91 96 GLY A C 1
ATOM 740 O O . GLY A 1 96 ? 2.681 13.567 23.205 1.00 43.91 96 GLY A O 1
ATOM 741 N N . ARG A 1 97 ? 1.769 11.587 23.734 1.00 55.41 97 ARG A N 1
ATOM 742 C CA . ARG A 1 97 ? 1.144 11.323 22.417 1.00 55.41 97 ARG A CA 1
ATOM 743 C C . ARG A 1 97 ? -0.319 11.777 22.311 1.00 55.41 97 ARG A C 1
ATOM 745 O O . ARG A 1 97 ? -0.801 12.031 21.210 1.00 55.41 97 ARG A O 1
ATOM 752 N N . LEU A 1 98 ? -0.997 11.960 23.446 1.00 56.16 98 LEU A N 1
ATOM 753 C CA . LEU A 1 98 ? -2.361 12.504 23.521 1.00 56.16 98 LEU A CA 1
ATOM 754 C C . LEU A 1 98 ? -2.423 13.984 23.110 1.00 56.16 98 LEU A C 1
ATOM 756 O O . LEU A 1 98 ? -3.413 14.412 22.525 1.00 56.16 98 LEU A O 1
ATOM 760 N N . ALA A 1 99 ? -1.358 14.754 23.353 1.00 58.91 99 ALA A N 1
ATOM 761 C CA . ALA A 1 99 ? -1.317 16.183 23.044 1.00 58.91 99 ALA A CA 1
ATOM 762 C C . ALA A 1 99 ? -1.337 16.469 21.531 1.00 58.91 99 ALA A C 1
ATOM 764 O O . ALA A 1 99 ? -2.106 17.314 21.081 1.00 58.91 99 ALA A O 1
ATOM 765 N N . GLU A 1 100 ? -0.552 15.740 20.725 1.00 64.94 100 GLU A N 1
ATOM 766 C CA . GLU A 1 100 ? -0.553 15.899 19.258 1.00 64.94 100 GLU A CA 1
ATOM 767 C C . GLU A 1 100 ? -1.890 15.456 18.641 1.00 64.94 100 GLU A C 1
ATOM 769 O O . GLU A 1 100 ? -2.416 16.119 17.746 1.00 64.94 100 GLU A O 1
ATOM 774 N N . ALA A 1 101 ? -2.454 14.351 19.138 1.00 67.19 101 ALA A N 1
ATOM 775 C CA . ALA A 1 101 ? -3.744 13.831 18.695 1.00 67.19 101 ALA A CA 1
ATOM 776 C C . ALA A 1 101 ? -4.898 14.787 19.044 1.00 67.19 101 ALA A C 1
ATOM 778 O O . ALA A 1 101 ? -5.721 15.094 18.184 1.00 67.19 101 ALA A O 1
ATOM 779 N N . SER A 1 102 ? -4.905 15.317 20.268 1.00 70.19 102 SER A N 1
ATOM 780 C CA . SER A 1 102 ? -5.875 16.313 20.730 1.00 70.19 102 SER A CA 1
ATOM 781 C C . SER A 1 102 ? -5.745 17.634 19.965 1.00 70.19 102 SER A C 1
ATOM 783 O O . SER A 1 102 ? -6.740 18.191 19.508 1.00 70.19 102 SER A O 1
ATOM 785 N N . ALA A 1 103 ? -4.518 18.097 19.698 1.00 79.38 103 ALA A N 1
ATOM 786 C CA . ALA A 1 103 ? -4.287 19.281 18.873 1.00 79.38 103 ALA A CA 1
ATOM 787 C C . ALA A 1 103 ? -4.778 19.092 17.427 1.00 79.38 103 ALA A C 1
ATOM 789 O O . ALA A 1 103 ? -5.361 20.008 16.841 1.00 79.38 103 ALA A O 1
ATOM 790 N N . LEU A 1 104 ? -4.567 17.910 16.835 1.00 79.88 104 LEU A N 1
ATOM 791 C CA . LEU A 1 104 ? -5.109 17.584 15.516 1.00 79.88 104 LEU A CA 1
ATOM 792 C C . LEU A 1 104 ? -6.641 17.567 15.535 1.00 79.88 104 LEU A C 1
ATOM 794 O O . LEU A 1 104 ? -7.252 18.175 14.658 1.00 79.88 104 LEU A O 1
ATOM 798 N N . ALA A 1 105 ? -7.249 16.919 16.529 1.00 81.00 105 ALA A N 1
ATOM 799 C CA . ALA A 1 105 ? -8.699 16.870 16.686 1.00 81.00 105 ALA A CA 1
ATOM 800 C C . ALA A 1 105 ? -9.291 18.281 16.822 1.00 81.00 105 ALA A C 1
ATOM 802 O O . ALA A 1 105 ? -10.165 18.655 16.042 1.00 81.00 105 ALA A O 1
ATOM 803 N N . GLY A 1 106 ? -8.714 19.124 17.684 1.00 85.69 106 GLY A N 1
ATOM 804 C CA . GLY A 1 106 ? -9.114 20.524 17.836 1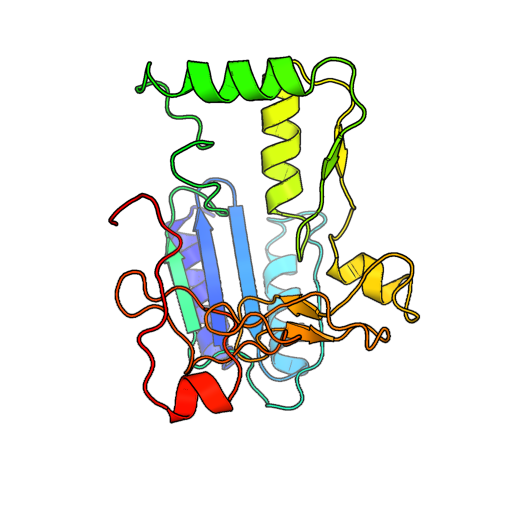.00 85.69 106 GLY A CA 1
ATOM 805 C C . GLY A 1 106 ? -9.031 21.322 16.529 1.00 85.69 106 GLY A C 1
ATOM 806 O O . GLY A 1 106 ? -9.940 22.079 16.200 1.00 85.69 106 GLY A O 1
ATOM 807 N N . ARG A 1 107 ? -7.992 21.104 15.708 1.00 87.69 107 ARG A N 1
ATOM 808 C CA . ARG A 1 107 ? -7.858 21.750 14.384 1.00 87.69 107 ARG A CA 1
ATOM 809 C C . ARG A 1 107 ? -8.898 21.293 13.361 1.00 87.69 107 ARG A C 1
ATOM 811 O O . ARG A 1 107 ? -9.110 22.001 12.366 1.00 87.69 107 ARG A O 1
ATOM 818 N N . LEU A 1 108 ? -9.464 20.105 13.545 1.00 90.19 108 LEU A N 1
ATOM 819 C CA . LEU A 1 108 ? -10.445 19.492 12.652 1.00 90.19 108 LEU A CA 1
ATOM 820 C C . LEU A 1 108 ? -11.885 19.657 13.152 1.00 90.19 108 LEU A C 1
ATOM 822 O O . LEU A 1 108 ? -12.812 19.372 12.394 1.00 90.19 108 LEU A O 1
ATOM 826 N N . GLN A 1 109 ? -12.083 20.172 14.366 1.00 89.19 109 GLN A N 1
ATOM 827 C CA . GLN A 1 109 ? -13.406 20.323 14.956 1.00 89.19 109 GLN A CA 1
ATOM 828 C C . GLN A 1 109 ? -14.331 21.180 14.084 1.00 89.19 109 GLN A C 1
ATOM 830 O O . GLN A 1 109 ? -13.937 22.214 13.541 1.00 89.19 109 GLN A O 1
ATOM 835 N N . GLY A 1 110 ? -15.560 20.695 13.884 1.00 88.00 110 GLY A N 1
ATOM 836 C CA . GLY A 1 110 ? -16.577 21.319 13.028 1.00 88.00 110 GLY A CA 1
ATOM 837 C C . GLY A 1 110 ? -16.325 21.224 11.512 1.00 88.00 110 GLY A C 1
ATOM 838 O O . GLY A 1 110 ? -17.232 21.504 10.718 1.00 88.00 110 GLY A O 1
ATOM 839 N N . LYS A 1 111 ? -15.135 20.793 11.069 1.00 92.75 111 LYS A N 1
ATOM 840 C CA . LYS A 1 111 ? -14.782 20.699 9.644 1.00 92.75 111 LYS A CA 1
ATOM 841 C C . LYS A 1 111 ? -15.268 19.392 9.035 1.00 92.75 111 LYS A C 1
ATOM 843 O O . LYS A 1 111 ? -15.264 18.352 9.677 1.00 92.75 111 LYS A O 1
ATOM 848 N N . ARG A 1 112 ? -15.624 19.437 7.747 1.00 94.56 112 ARG A N 1
ATOM 849 C CA . ARG A 1 112 ? -15.793 18.225 6.932 1.00 94.56 112 ARG A CA 1
ATOM 850 C C . ARG A 1 112 ? -14.417 17.717 6.525 1.00 94.56 112 ARG A C 1
ATOM 852 O O . ARG A 1 112 ? -13.701 18.419 5.813 1.00 94.56 112 ARG A O 1
ATOM 859 N N . VAL A 1 113 ? -14.062 16.517 6.962 1.00 93.38 113 VAL A N 1
ATOM 860 C CA . VAL A 1 113 ? -12.772 15.887 6.674 1.00 93.38 113 VAL A CA 1
ATOM 861 C C . VAL A 1 113 ? -12.998 14.763 5.674 1.00 93.38 113 VAL A C 1
ATOM 863 O O . VAL A 1 113 ? -13.676 13.793 5.990 1.00 93.38 113 VAL A O 1
ATOM 866 N N . LEU A 1 114 ? -12.433 14.886 4.472 1.00 93.69 114 LEU A N 1
ATOM 867 C CA . LEU A 1 114 ? -12.376 13.797 3.497 1.00 93.69 114 LEU A CA 1
ATOM 868 C C . LEU A 1 114 ? -10.984 13.171 3.529 1.00 93.69 114 LEU A C 1
ATOM 870 O O . LEU A 1 114 ? -9.984 13.857 3.320 1.00 93.69 114 LEU A O 1
ATOM 874 N N . MET A 1 115 ? -10.928 11.866 3.759 1.00 93.19 115 MET A N 1
ATOM 875 C CA . MET A 1 115 ? -9.692 11.096 3.783 1.00 93.19 115 MET A CA 1
ATOM 876 C C . MET A 1 115 ? -9.579 10.184 2.567 1.00 93.19 115 MET A C 1
ATOM 878 O O . MET A 1 115 ? -10.552 9.567 2.140 1.00 93.19 115 MET A O 1
ATOM 882 N N . TYR A 1 116 ? -8.369 10.044 2.035 1.00 94.31 116 TYR A N 1
ATOM 883 C CA . TYR A 1 116 ? -8.081 9.072 0.989 1.00 94.31 116 TYR A CA 1
ATOM 884 C C . TYR A 1 116 ? -6.645 8.555 1.104 1.00 94.31 116 TYR A C 1
ATOM 886 O O . TYR A 1 116 ? -5.755 9.198 1.660 1.00 94.31 116 TYR A O 1
ATOM 894 N N . CYS A 1 117 ? -6.424 7.354 0.582 1.00 91.38 117 CYS A N 1
ATOM 895 C CA . CYS A 1 117 ? -5.106 6.772 0.376 1.00 91.38 117 CYS A CA 1
ATOM 896 C C . CYS A 1 117 ? -5.170 5.833 -0.836 1.00 91.38 117 CYS A C 1
ATOM 898 O O . CYS A 1 117 ? -6.247 5.634 -1.396 1.00 91.38 117 CYS A O 1
ATOM 900 N N . THR A 1 118 ? -4.040 5.238 -1.231 1.00 91.44 118 THR A N 1
ATOM 901 C CA . THR A 1 118 ? -3.943 4.383 -2.427 1.00 91.44 118 THR A CA 1
ATOM 902 C C . THR A 1 118 ? -5.057 3.330 -2.495 1.00 91.44 118 THR A C 1
ATOM 904 O O . THR A 1 118 ? -5.799 3.289 -3.469 1.00 91.44 118 THR A O 1
ATOM 907 N N . GLY A 1 119 ? -5.215 2.528 -1.435 1.00 88.69 119 GLY A N 1
ATOM 908 C CA . GLY A 1 119 ? -6.144 1.391 -1.402 1.00 88.69 119 GLY A CA 1
ATOM 909 C C . GLY A 1 119 ? -7.197 1.431 -0.292 1.00 88.69 119 GLY A C 1
ATOM 910 O O . GLY A 1 119 ? -7.811 0.406 -0.026 1.00 88.69 119 GLY A O 1
ATOM 911 N N . GLY A 1 120 ? -7.390 2.559 0.392 1.00 88.88 120 GLY A N 1
ATOM 912 C CA . GLY A 1 120 ? -8.421 2.731 1.431 1.00 88.88 120 GLY A CA 1
ATOM 913 C C . GLY A 1 120 ? -8.029 2.298 2.853 1.00 88.88 120 GLY A C 1
ATOM 914 O O . GLY A 1 120 ? -8.371 2.999 3.795 1.00 88.88 120 GLY A O 1
ATOM 915 N N . ILE A 1 121 ? -7.222 1.245 3.035 1.00 88.38 121 ILE A N 1
ATOM 916 C CA . ILE A 1 121 ? -6.987 0.636 4.366 1.00 88.38 121 ILE A CA 1
ATOM 917 C C . ILE A 1 121 ? -6.455 1.596 5.453 1.00 88.38 121 ILE A C 1
ATOM 919 O O . ILE A 1 121 ? -6.836 1.498 6.614 1.00 88.38 121 ILE A O 1
ATOM 923 N N . ARG A 1 122 ? -5.603 2.574 5.101 1.00 88.44 122 ARG A N 1
ATOM 924 C CA . ARG A 1 122 ? -5.138 3.594 6.068 1.00 88.44 122 ARG A CA 1
ATOM 925 C C . ARG A 1 122 ? -6.264 4.529 6.506 1.00 88.44 122 ARG A C 1
ATOM 927 O O . ARG A 1 122 ? -6.229 5.036 7.622 1.00 88.44 122 ARG A O 1
ATOM 934 N N . CYS A 1 123 ? -7.223 4.786 5.623 1.00 89.88 123 CYS A N 1
ATOM 935 C CA . CYS A 1 123 ? -8.364 5.646 5.904 1.00 89.88 123 CYS A CA 1
ATOM 936 C C . CYS A 1 123 ? -9.366 4.959 6.822 1.00 89.88 123 CYS A C 1
ATOM 938 O O . CYS A 1 123 ? -9.855 5.644 7.703 1.00 89.88 123 CYS A O 1
ATOM 940 N N . GLU A 1 124 ? -9.579 3.644 6.693 1.00 86.38 124 GLU A N 1
ATOM 941 C CA . GLU A 1 124 ? -10.409 2.872 7.636 1.00 86.38 124 GLU A CA 1
ATOM 942 C C . GLU A 1 124 ? -9.913 3.053 9.081 1.00 86.38 124 GLU A C 1
ATOM 94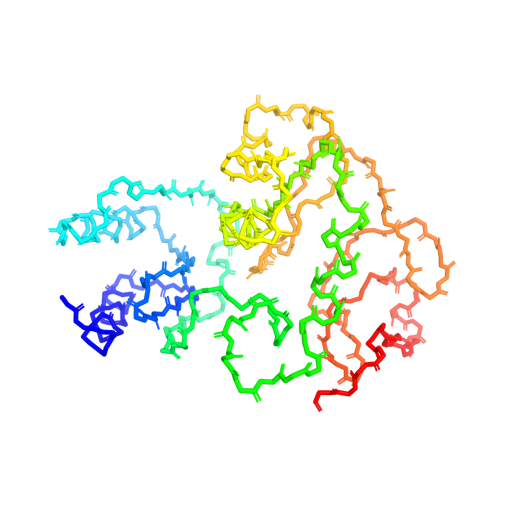4 O O . GLU A 1 124 ? -10.653 3.461 9.975 1.00 86.38 124 GLU A O 1
ATOM 949 N N . MET A 1 125 ? -8.610 2.843 9.294 1.00 83.25 125 MET A N 1
ATOM 950 C CA . MET A 1 125 ? -7.997 2.968 10.619 1.00 83.25 125 MET A CA 1
ATOM 951 C C . MET A 1 125 ? -7.994 4.420 11.114 1.00 83.25 125 MET A C 1
ATOM 953 O O . MET A 1 125 ? -8.344 4.701 12.260 1.00 83.25 125 MET A O 1
ATOM 957 N N . ALA A 1 126 ? -7.599 5.367 10.257 1.00 85.75 126 ALA A N 1
ATOM 958 C CA . ALA A 1 126 ? -7.508 6.770 10.651 1.00 85.75 126 ALA A CA 1
ATOM 959 C C . ALA A 1 126 ? -8.871 7.424 10.884 1.00 85.75 126 ALA A C 1
ATOM 961 O O . ALA A 1 126 ? -8.982 8.264 11.773 1.00 85.75 126 ALA A O 1
ATOM 962 N N . SER A 1 127 ? -9.894 7.072 10.104 1.00 86.69 127 SER A N 1
ATOM 963 C CA . SER A 1 127 ? -11.231 7.639 10.265 1.00 86.69 127 SER A CA 1
ATOM 964 C C . SER A 1 127 ? -11.849 7.178 11.581 1.00 86.69 127 SER A C 1
ATOM 966 O O . SER A 1 127 ? -12.388 8.007 12.313 1.00 86.69 127 SER A O 1
ATOM 968 N N . SER A 1 128 ? -11.679 5.900 11.940 1.00 84.25 128 SER A N 1
ATOM 969 C CA . SER A 1 128 ? -12.056 5.379 13.257 1.00 84.25 128 SER A CA 1
ATOM 970 C C . SER A 1 128 ? -11.314 6.101 14.382 1.00 84.25 128 SER A C 1
ATOM 972 O O . SER A 1 128 ? -11.922 6.492 15.377 1.00 84.25 128 SER A O 1
ATOM 974 N N . TYR A 1 129 ? -10.009 6.330 14.216 1.00 83.69 129 TYR A N 1
ATOM 975 C CA . TYR A 1 129 ? -9.216 7.049 15.209 1.00 83.69 129 TYR A CA 1
ATOM 976 C C . TYR A 1 129 ? -9.676 8.505 15.380 1.00 83.69 129 TYR A C 1
ATOM 978 O O . TYR A 1 129 ? -9.925 8.935 16.501 1.00 83.69 129 TYR A O 1
ATOM 986 N N . LEU A 1 130 ? -9.875 9.262 14.297 1.00 85.62 130 LEU A N 1
ATOM 987 C CA . LEU A 1 130 ? -10.371 10.643 14.372 1.00 85.62 130 LEU A CA 1
ATOM 988 C C . LEU A 1 130 ? -11.759 10.735 15.019 1.00 85.62 130 LEU A C 1
ATOM 990 O O . LEU A 1 130 ? -11.989 11.631 15.829 1.00 85.62 130 LEU A O 1
ATOM 994 N N . LYS A 1 131 ? -12.654 9.788 14.717 1.00 85.94 131 LYS A N 1
ATOM 995 C CA . LYS A 1 131 ? -13.964 9.691 15.374 1.00 85.94 131 LYS A CA 1
ATOM 996 C C . LYS A 1 131 ? -13.825 9.457 16.880 1.00 85.94 131 LYS A C 1
ATOM 998 O O . LYS A 1 131 ? -14.503 10.122 17.652 1.00 85.94 131 LYS A O 1
ATOM 1003 N N . SER A 1 132 ? -12.897 8.594 17.311 1.00 83.88 132 SER A N 1
ATOM 1004 C CA . SER A 1 132 ? -12.619 8.380 18.744 1.00 83.88 132 SER A CA 1
ATOM 1005 C C . SER A 1 132 ? -12.083 9.623 19.467 1.00 83.88 132 SER A C 1
ATOM 1007 O O . SER A 1 132 ? -12.214 9.728 20.682 1.00 83.88 132 SER A O 1
ATOM 1009 N N . LEU A 1 133 ? -11.522 10.583 18.725 1.00 84.44 133 LEU A N 1
ATOM 1010 C CA . LEU A 1 133 ? -11.065 11.875 19.243 1.00 84.44 133 LEU A CA 1
ATOM 1011 C C . LEU A 1 133 ? -12.148 12.972 19.191 1.00 84.44 133 LEU A C 1
ATOM 1013 O O . LEU A 1 133 ? -11.845 14.124 19.491 1.00 84.44 133 LEU A O 1
ATOM 1017 N N . GLY A 1 134 ? -13.383 12.646 18.794 1.00 86.75 134 GLY A N 1
ATOM 1018 C CA . GLY A 1 134 ? -14.505 13.593 18.730 1.00 86.75 134 GLY A CA 1
ATOM 1019 C C . GLY A 1 134 ? -14.609 14.397 17.429 1.00 86.75 134 GLY A C 1
ATOM 1020 O O . GLY A 1 134 ? -15.291 15.420 17.396 1.00 86.75 134 GLY A O 1
ATOM 1021 N N . VAL A 1 135 ? -13.935 13.967 16.354 1.00 88.56 135 VAL A N 1
ATOM 1022 C CA . VAL A 1 135 ? -14.107 14.561 15.020 1.00 88.56 135 VAL A CA 1
ATOM 1023 C C . VAL A 1 135 ? -15.264 13.858 14.305 1.00 88.56 135 VAL A C 1
ATOM 1025 O O . VAL A 1 135 ? -15.104 12.766 13.761 1.00 88.56 135 VAL A O 1
ATOM 1028 N N . ASP A 1 136 ? -16.429 14.501 14.271 1.00 87.06 136 ASP A N 1
ATOM 1029 C CA . ASP A 1 136 ? -17.674 13.838 13.847 1.00 87.06 136 ASP A CA 1
ATOM 1030 C C . ASP A 1 136 ? -17.838 13.731 12.322 1.00 87.06 136 ASP A C 1
ATOM 1032 O O . ASP A 1 136 ? -18.355 12.748 11.790 1.00 87.06 136 ASP A O 1
ATOM 1036 N N . ARG A 1 137 ? -17.396 14.750 11.574 1.00 92.62 137 ARG A N 1
ATOM 1037 C CA . ARG A 1 137 ? -17.680 14.887 10.131 1.00 92.62 137 ARG A CA 1
ATOM 1038 C C . ARG A 1 137 ? -16.565 14.305 9.262 1.00 92.62 137 ARG A C 1
ATOM 1040 O O . ARG A 1 137 ? -16.015 14.999 8.402 1.00 92.62 137 ARG A O 1
ATOM 1047 N N . VAL A 1 138 ? -16.241 13.034 9.485 1.00 92.12 138 VAL A N 1
ATOM 1048 C CA . VAL A 1 138 ? -15.197 12.310 8.744 1.00 92.12 138 VAL A CA 1
ATOM 1049 C C . VAL A 1 138 ? -15.814 11.408 7.677 1.00 92.12 138 VAL A C 1
ATOM 1051 O O . VAL A 1 138 ? -16.558 10.478 7.983 1.00 92.12 138 VAL A O 1
ATOM 1054 N N . ALA A 1 139 ? -15.451 11.664 6.425 1.00 92.94 139 ALA A N 1
ATOM 1055 C CA . ALA A 1 139 ? -15.738 10.829 5.269 1.00 92.94 139 ALA A CA 1
ATOM 1056 C C . ALA A 1 139 ? -14.435 10.256 4.700 1.00 92.94 139 ALA A C 1
ATOM 1058 O O . ALA A 1 139 ? -13.357 10.836 4.849 1.00 92.94 139 ALA A O 1
ATOM 1059 N N . GLN A 1 140 ? -14.533 9.131 4.002 1.00 93.38 140 GLN A N 1
ATOM 1060 C CA . GLN A 1 140 ? -13.398 8.512 3.330 1.00 93.38 140 GLN A CA 1
ATOM 1061 C C . GLN A 1 140 ? -13.767 8.083 1.915 1.00 93.38 140 GLN A C 1
ATOM 1063 O O . GLN A 1 140 ? -14.913 7.731 1.638 1.00 93.38 140 GLN A O 1
ATOM 1068 N N . LEU A 1 141 ? -12.782 8.101 1.025 1.00 93.62 141 LEU A N 1
ATOM 1069 C CA . LEU A 1 141 ? -12.923 7.579 -0.324 1.00 93.62 141 LEU A CA 1
ATOM 1070 C C . LEU A 1 141 ? -12.942 6.045 -0.277 1.00 93.62 141 LEU A C 1
ATOM 1072 O O . LEU A 1 141 ? -11.892 5.417 -0.111 1.00 93.62 141 LEU A O 1
ATOM 1076 N N . HIS A 1 142 ? -14.131 5.453 -0.403 1.00 89.94 142 HIS A N 1
ATOM 1077 C CA . HIS A 1 142 ? -14.299 4.000 -0.428 1.00 89.94 142 HIS A CA 1
ATOM 1078 C C . HIS A 1 142 ? -13.465 3.388 -1.561 1.00 89.94 142 HIS A C 1
ATOM 1080 O O . HIS A 1 142 ? -13.447 3.897 -2.678 1.00 89.94 142 HIS A O 1
ATOM 1086 N N . GLY A 1 143 ? -12.715 2.327 -1.259 1.00 88.44 143 GLY A N 1
ATOM 1087 C CA . GLY A 1 143 ? -11.804 1.708 -2.223 1.00 88.44 143 GLY A CA 1
ATOM 1088 C C . GLY A 1 143 ? -10.490 2.473 -2.476 1.00 88.44 143 GLY A C 1
ATOM 1089 O O . GLY A 1 143 ? -9.542 1.884 -3.003 1.00 88.44 143 GLY A O 1
ATOM 1090 N N . GLY A 1 144 ? -10.367 3.720 -2.013 1.00 93.19 144 GLY A N 1
ATOM 1091 C CA . GLY A 1 144 ? -9.188 4.566 -2.198 1.00 93.19 144 GLY A CA 1
ATOM 1092 C C . GLY A 1 144 ? -9.033 5.113 -3.621 1.00 93.19 144 GLY A C 1
ATOM 1093 O O . GLY A 1 144 ? -9.945 5.048 -4.440 1.00 93.19 144 GLY A O 1
ATOM 1094 N N . ILE A 1 145 ? -7.846 5.652 -3.914 1.00 92.56 145 ILE A N 1
ATOM 1095 C CA . ILE A 1 145 ? -7.516 6.229 -5.231 1.00 92.56 145 ILE A CA 1
ATOM 1096 C C . ILE A 1 145 ? -7.658 5.180 -6.346 1.00 92.56 145 ILE A C 1
ATOM 1098 O O . ILE A 1 145 ? -8.059 5.517 -7.454 1.00 92.56 145 ILE A O 1
ATOM 1102 N N . HIS A 1 146 ? -7.369 3.907 -6.054 1.00 88.44 146 HIS A N 1
ATOM 1103 C CA . HIS A 1 146 ? -7.463 2.820 -7.035 1.00 88.44 146 HIS A CA 1
ATOM 1104 C C . HIS A 1 146 ? -8.869 2.668 -7.624 1.00 88.44 146 HIS A C 1
ATOM 1106 O O . HIS A 1 146 ? -9.026 2.660 -8.839 1.00 88.44 146 HIS A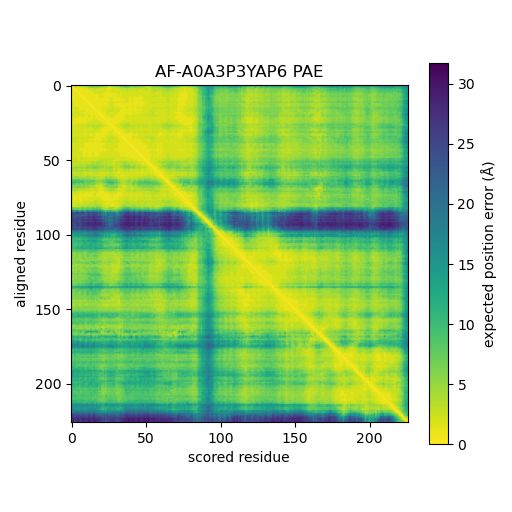 O 1
ATOM 1112 N N . GLU A 1 147 ? -9.895 2.585 -6.774 1.00 90.12 147 GLU A N 1
ATOM 1113 C CA . GLU A 1 147 ? -11.284 2.474 -7.243 1.00 90.12 147 GLU A CA 1
ATOM 1114 C C . GLU A 1 147 ? -11.784 3.789 -7.848 1.00 90.12 147 GLU A C 1
ATOM 1116 O O . GLU A 1 147 ? -12.547 3.777 -8.809 1.00 90.12 147 GLU A O 1
ATOM 1121 N N . TYR A 1 148 ? -11.286 4.929 -7.361 1.00 92.38 148 TYR A N 1
ATOM 1122 C CA . TYR A 1 148 ? -11.587 6.226 -7.960 1.00 92.38 148 TYR A CA 1
ATOM 1123 C C . TYR A 1 148 ? -11.114 6.326 -9.414 1.00 92.38 148 TYR A C 1
ATOM 1125 O O . TYR A 1 148 ? -11.892 6.712 -10.276 1.00 92.38 148 TYR A O 1
ATOM 1133 N N . LEU A 1 149 ? -9.871 5.939 -9.713 1.00 90.06 149 LEU A N 1
ATOM 1134 C CA . LEU A 1 149 ? -9.337 5.994 -11.079 1.00 90.06 149 LEU A CA 1
ATOM 1135 C C . LEU A 1 149 ? -9.983 4.967 -12.021 1.00 90.06 149 LEU A C 1
ATOM 1137 O O . LEU A 1 149 ? -10.005 5.184 -13.227 1.00 90.06 149 LEU A O 1
ATOM 1141 N N . LYS A 1 150 ? -10.548 3.874 -11.491 1.00 87.88 150 LYS A N 1
ATOM 1142 C CA . LYS A 1 150 ? -11.398 2.968 -12.280 1.00 87.88 150 LYS A CA 1
ATOM 1143 C C . LYS A 1 150 ? -12.749 3.597 -12.612 1.00 87.88 150 LYS A C 1
ATOM 1145 O O . LYS A 1 150 ? -13.216 3.471 -13.738 1.00 87.88 150 LYS A O 1
ATOM 1150 N N . ALA A 1 151 ? -13.377 4.245 -11.631 1.00 91.12 151 ALA A N 1
ATOM 1151 C CA . ALA A 1 151 ? -14.675 4.894 -11.800 1.00 91.12 151 ALA A CA 1
ATOM 1152 C C . ALA A 1 151 ? -14.597 6.154 -12.679 1.00 91.12 151 ALA A C 1
ATOM 1154 O O . ALA A 1 151 ? -15.567 6.489 -13.352 1.00 91.12 151 ALA A O 1
ATOM 1155 N N . TYR A 1 152 ? -13.441 6.822 -12.692 1.00 90.44 152 TYR A N 1
ATOM 1156 C CA . TYR A 1 152 ? -13.159 8.010 -13.496 1.00 90.44 152 TYR A CA 1
ATOM 1157 C C . TYR A 1 152 ? -11.910 7.782 -14.358 1.00 90.44 152 TYR A C 1
ATOM 1159 O O . TYR A 1 152 ? -10.819 8.231 -13.989 1.00 90.44 152 TYR A O 1
ATOM 1167 N N . PRO A 1 153 ? -12.041 7.078 -15.501 1.00 84.50 153 PRO A N 1
ATOM 1168 C CA . PRO A 1 153 ? -10.909 6.794 -16.378 1.00 84.50 153 PRO A CA 1
ATOM 1169 C C . PRO A 1 153 ? -10.240 8.056 -16.923 1.00 84.50 153 PRO A C 1
ATOM 1171 O O . PRO A 1 153 ? -9.044 8.050 -17.161 1.00 84.50 153 PRO A O 1
ATOM 1174 N N . ASP A 1 154 ? -10.965 9.163 -17.075 1.00 86.00 154 ASP A N 1
ATOM 1175 C CA . ASP A 1 154 ? -10.423 10.480 -17.447 1.00 86.00 154 ASP A CA 1
ATOM 1176 C C . ASP A 1 154 ? -9.568 11.133 -16.338 1.00 86.00 154 ASP A C 1
ATOM 1178 O O . ASP A 1 154 ? -9.060 12.239 -16.500 1.00 86.00 154 ASP A O 1
ATOM 1182 N N . GLY A 1 155 ? -9.405 10.458 -15.196 1.00 83.50 155 GLY A N 1
ATOM 1183 C CA . GLY A 1 155 ? -8.704 10.948 -14.014 1.00 83.50 155 GLY A CA 1
ATOM 1184 C C . GLY A 1 155 ? -9.581 11.795 -13.090 1.00 83.50 155 GLY A C 1
ATOM 1185 O O . GLY A 1 155 ? -9.198 12.029 -11.942 1.00 83.50 155 GLY A O 1
ATOM 1186 N N . GLY A 1 156 ? -10.766 12.233 -13.524 1.00 90.12 156 GLY A N 1
ATOM 1187 C CA . GLY A 1 156 ? -11.672 13.073 -12.743 1.00 90.12 156 GLY A CA 1
ATOM 1188 C C . GLY A 1 156 ? -10.974 14.279 -12.093 1.00 90.12 156 GLY A C 1
ATOM 1189 O O . GLY A 1 156 ? -10.458 15.179 -12.757 1.00 90.12 156 GLY A O 1
ATOM 1190 N N . ARG A 1 157 ? -10.965 14.313 -10.755 1.00 90.50 157 ARG A N 1
ATOM 1191 C CA . ARG A 1 157 ? -10.294 15.334 -9.925 1.00 90.50 157 ARG A CA 1
ATOM 1192 C C . ARG A 1 157 ? -8.880 14.942 -9.491 1.00 90.50 157 ARG A C 1
ATOM 1194 O O . ARG A 1 157 ? -8.217 15.733 -8.821 1.00 90.50 157 ARG A O 1
ATOM 1201 N N . PHE A 1 158 ? -8.435 13.730 -9.800 1.00 90.56 158 PHE A N 1
ATOM 1202 C CA . PHE A 1 158 ? -7.081 13.289 -9.500 1.00 90.56 158 PHE A CA 1
ATOM 1203 C C . PHE A 1 158 ? -6.096 13.945 -10.476 1.00 90.56 158 PHE A C 1
ATOM 1205 O O . PHE A 1 158 ? -6.406 14.131 -11.651 1.00 90.56 158 PHE A O 1
ATOM 1212 N N . ARG A 1 159 ? -4.919 14.335 -9.979 1.00 89.19 159 ARG A N 1
ATOM 1213 C CA . ARG A 1 159 ? -3.859 14.983 -10.763 1.00 89.19 159 ARG A CA 1
ATOM 1214 C C . ARG A 1 159 ? -2.536 14.263 -10.526 1.00 89.19 159 ARG A C 1
ATOM 1216 O O . ARG A 1 159 ? -2.184 14.006 -9.373 1.00 89.19 159 ARG A O 1
ATOM 1223 N N . GLY A 1 160 ? -1.804 13.978 -11.600 1.00 87.62 160 GLY A N 1
ATOM 1224 C CA . GLY A 1 160 ? -0.508 13.303 -11.557 1.00 87.62 160 GLY A CA 1
ATOM 1225 C C . GLY A 1 160 ? -0.604 11.777 -11.512 1.00 87.62 160 GLY A C 1
ATOM 1226 O O . GLY A 1 160 ? -1.460 11.164 -12.155 1.00 87.62 160 GLY A O 1
ATOM 1227 N N . LYS A 1 161 ? 0.307 11.152 -10.757 1.00 87.62 161 LYS A N 1
ATOM 1228 C CA . LYS A 1 161 ? 0.502 9.694 -10.714 1.00 87.62 161 LYS A CA 1
ATOM 1229 C C . LYS A 1 161 ? 0.215 9.141 -9.316 1.00 87.62 161 LYS A C 1
ATOM 1231 O O . LYS A 1 161 ? 0.639 9.706 -8.307 1.00 87.62 161 LYS A O 1
ATOM 1236 N N . ASN A 1 162 ? -0.496 8.019 -9.239 1.00 87.88 162 ASN A N 1
ATOM 1237 C CA . ASN A 1 162 ? -0.817 7.356 -7.978 1.00 87.88 162 ASN A CA 1
ATOM 1238 C C . ASN A 1 162 ? 0.334 6.442 -7.545 1.00 87.88 162 ASN A C 1
ATOM 1240 O O . ASN A 1 162 ? 0.580 5.417 -8.173 1.00 87.88 162 ASN A O 1
ATOM 1244 N N . PHE A 1 163 ? 1.020 6.790 -6.458 1.00 85.94 163 PHE A N 1
ATOM 1245 C CA . PHE A 1 163 ? 2.121 5.990 -5.926 1.00 85.94 163 PHE A CA 1
ATOM 1246 C C . PHE A 1 163 ? 1.644 4.621 -5.405 1.00 85.94 163 PHE A C 1
ATOM 1248 O O . PHE A 1 163 ? 0.723 4.538 -4.579 1.00 85.94 163 PHE A O 1
ATOM 1255 N N . VAL A 1 164 ? 2.324 3.555 -5.834 1.00 83.94 164 VAL A N 1
ATOM 1256 C CA . VAL A 1 164 ? 2.080 2.163 -5.430 1.00 83.94 164 VAL A CA 1
ATOM 1257 C C . VAL A 1 164 ? 3.337 1.528 -4.836 1.00 83.94 164 VAL A C 1
ATOM 1259 O O . VAL A 1 164 ? 4.466 1.873 -5.169 1.00 83.94 164 VAL A O 1
ATOM 1262 N N . PHE A 1 165 ? 3.144 0.603 -3.896 1.00 80.00 165 PHE A N 1
ATOM 1263 C CA . PHE A 1 165 ? 4.215 0.048 -3.059 1.00 80.00 165 PHE A CA 1
ATOM 1264 C C . PHE A 1 165 ? 4.840 -1.224 -3.659 1.00 80.00 165 PHE A C 1
ATOM 1266 O O . PHE A 1 165 ? 5.128 -2.178 -2.936 1.00 80.00 165 PHE A O 1
ATOM 1273 N N . ASP A 1 166 ? 5.038 -1.224 -4.974 1.00 80.94 166 ASP A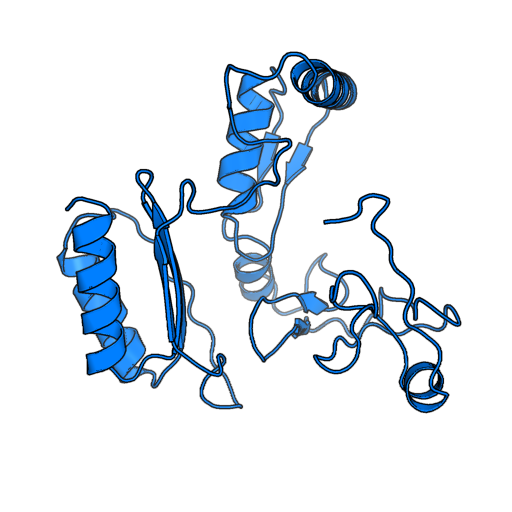 N 1
ATOM 1274 C CA . ASP A 1 166 ? 5.572 -2.335 -5.765 1.00 80.94 166 ASP A CA 1
ATOM 1275 C C . ASP A 1 166 ? 6.494 -1.817 -6.888 1.00 80.94 166 ASP A C 1
ATOM 1277 O O . ASP A 1 166 ? 6.801 -0.623 -6.940 1.00 80.94 166 ASP A O 1
ATOM 1281 N N . GLU A 1 167 ? 7.009 -2.699 -7.746 1.00 80.94 167 GLU A N 1
ATOM 1282 C CA . GLU A 1 167 ? 7.983 -2.342 -8.790 1.00 80.94 167 GLU A CA 1
ATOM 1283 C C . GLU A 1 167 ? 7.427 -1.433 -9.889 1.00 80.94 167 GLU A C 1
ATOM 1285 O O . GLU A 1 167 ? 8.213 -0.811 -10.600 1.00 80.94 167 GLU A O 1
ATOM 1290 N N . ARG A 1 168 ? 6.102 -1.259 -9.978 1.00 80.12 168 ARG A N 1
ATOM 1291 C CA . ARG A 1 168 ? 5.494 -0.263 -10.873 1.00 80.12 168 ARG A CA 1
ATOM 1292 C C . ARG A 1 168 ? 5.716 1.157 -10.365 1.00 80.12 168 ARG A C 1
ATOM 1294 O O . ARG A 1 168 ? 5.754 2.085 -11.163 1.00 80.12 168 ARG A O 1
ATOM 1301 N N . ILE A 1 169 ? 5.908 1.324 -9.050 1.00 76.56 169 ILE A N 1
ATOM 1302 C CA . ILE A 1 169 ? 6.188 2.575 -8.322 1.00 76.56 169 ILE A CA 1
ATOM 1303 C C . ILE A 1 169 ? 5.057 3.613 -8.383 1.00 76.56 169 ILE A C 1
ATOM 1305 O O . ILE A 1 169 ? 4.679 4.173 -7.353 1.00 76.56 169 ILE A O 1
ATOM 1309 N N . ALA A 1 170 ? 4.492 3.880 -9.554 1.00 79.75 170 ALA A N 1
ATOM 1310 C CA . ALA A 1 170 ? 3.332 4.727 -9.725 1.00 79.75 170 ALA A CA 1
ATOM 1311 C C . ALA A 1 170 ? 2.461 4.237 -10.886 1.00 79.75 170 ALA A C 1
ATOM 1313 O O . ALA A 1 170 ? 2.959 3.757 -11.898 1.00 79.75 170 ALA A O 1
ATOM 1314 N N . ILE A 1 171 ? 1.149 4.389 -10.736 1.00 78.88 171 ILE A N 1
ATOM 1315 C CA . ILE A 1 171 ? 0.170 4.160 -11.796 1.00 78.88 171 ILE A CA 1
ATOM 1316 C C . ILE A 1 171 ? -0.248 5.540 -12.319 1.00 78.88 171 ILE A C 1
ATOM 1318 O O . ILE A 1 171 ? -0.730 6.355 -11.519 1.00 78.88 171 ILE A O 1
ATOM 1322 N N . PRO A 1 172 ? -0.032 5.848 -13.609 1.00 72.50 172 PRO A N 1
ATOM 1323 C CA . PRO A 1 172 ? -0.452 7.122 -14.169 1.00 72.50 172 PRO A CA 1
ATOM 1324 C C . PRO A 1 172 ? -1.978 7.222 -14.172 1.00 72.50 172 PRO A C 1
ATOM 1326 O O . PRO A 1 172 ? -2.683 6.225 -14.324 1.00 72.50 172 PRO A O 1
ATOM 1329 N N . SER A 1 173 ? -2.485 8.438 -13.988 1.00 77.00 173 SER A N 1
ATOM 1330 C CA . SER A 1 173 ? -3.839 8.754 -14.436 1.00 77.00 173 SER A CA 1
ATOM 1331 C C . SER A 1 173 ? -3.795 9.164 -15.910 1.00 77.00 173 SER A C 1
ATOM 1333 O O . SER A 1 173 ? -2.717 9.433 -16.441 1.00 77.00 173 SER A O 1
ATOM 1335 N N . ASN A 1 174 ? -4.952 9.250 -16.567 1.00 75.62 174 ASN A N 1
ATOM 1336 C CA . ASN A 1 174 ? -5.033 9.800 -17.926 1.00 75.62 174 ASN A CA 1
ATOM 1337 C C . ASN A 1 174 ? -4.749 11.316 -17.981 1.00 75.62 174 ASN A C 1
ATOM 1339 O O . ASN A 1 174 ? -4.710 11.900 -19.061 1.00 75.62 174 ASN A O 1
ATOM 1343 N N . ASP A 1 175 ? -4.512 11.951 -16.832 1.00 75.06 175 ASP A N 1
ATOM 1344 C CA . ASP A 1 175 ? -4.052 13.327 -16.736 1.00 75.06 175 ASP A CA 1
ATOM 1345 C C . ASP A 1 175 ? -2.512 13.386 -16.735 1.00 75.06 175 ASP A C 1
ATOM 1347 O O . ASP A 1 175 ? -1.849 12.931 -15.799 1.00 75.06 175 ASP A O 1
ATOM 1351 N N . ALA A 1 176 ? -1.944 13.998 -17.777 1.00 78.69 176 ALA A N 1
ATOM 1352 C CA . ALA A 1 176 ? -0.502 14.184 -17.949 1.00 78.69 176 ALA A CA 1
ATOM 1353 C C . ALA A 1 176 ? 0.096 15.315 -17.083 1.00 78.69 176 ALA A C 1
ATOM 1355 O O . ALA A 1 176 ? 1.281 15.634 -17.207 1.00 78.69 176 ALA A O 1
ATOM 1356 N N . THR A 1 177 ? -0.698 15.948 -16.215 1.00 85.56 177 THR A N 1
ATOM 1357 C CA . THR A 1 177 ? -0.242 17.038 -15.349 1.00 85.56 177 THR A CA 1
ATOM 1358 C C . THR A 1 177 ? 0.851 16.564 -14.393 1.00 85.56 177 THR A C 1
ATOM 1360 O O . THR A 1 177 ? 0.606 15.792 -13.465 1.00 85.56 177 THR A O 1
ATOM 1363 N N . VAL A 1 178 ? 2.051 17.120 -14.554 1.00 88.69 178 VAL A N 1
ATOM 1364 C CA . VAL A 1 178 ? 3.167 16.926 -13.623 1.00 88.69 178 VAL A CA 1
ATOM 1365 C C . VAL A 1 178 ? 2.953 17.796 -12.387 1.00 88.69 178 VAL A C 1
ATOM 1367 O O . VAL A 1 178 ? 3.160 19.008 -12.409 1.00 88.69 178 VAL A O 1
ATOM 1370 N N . VAL A 1 179 ? 2.543 17.167 -11.286 1.00 89.94 179 VAL A N 1
ATOM 1371 C CA . VAL A 1 179 ? 2.313 17.844 -9.992 1.00 89.94 179 VAL A CA 1
ATOM 1372 C C . VAL A 1 179 ? 3.579 17.945 -9.133 1.00 89.94 179 VAL A C 1
ATOM 1374 O O . VAL A 1 179 ? 3.645 18.739 -8.192 1.00 89.94 179 VAL A O 1
ATOM 1377 N N . GLY A 1 180 ? 4.582 17.117 -9.430 1.00 89.75 180 GLY A N 1
ATOM 1378 C CA . GLY A 1 180 ? 5.831 17.031 -8.684 1.00 89.75 180 GLY A CA 1
ATOM 1379 C C . GLY A 1 180 ? 6.882 18.044 -9.134 1.00 89.75 180 GLY A C 1
ATOM 1380 O O . GLY A 1 180 ? 6.846 18.593 -10.236 1.00 89.75 180 GLY A O 1
ATOM 1381 N N . ARG A 1 181 ? 7.873 18.258 -8.269 1.00 92.62 181 ARG A N 1
ATOM 1382 C CA . ARG A 1 181 ? 9.083 19.018 -8.586 1.00 92.62 181 ARG A CA 1
ATOM 1383 C C . ARG A 1 181 ? 10.306 18.262 -8.095 1.00 92.62 181 ARG A C 1
ATOM 1385 O O . ARG A 1 181 ? 10.278 17.659 -7.022 1.00 92.62 181 ARG A O 1
ATOM 1392 N N . CYS A 1 182 ? 11.392 18.335 -8.857 1.00 91.38 182 CYS A N 1
ATOM 1393 C CA . CYS A 1 182 ? 12.689 17.830 -8.434 1.00 91.38 182 CYS A CA 1
ATOM 1394 C C . CYS A 1 182 ? 13.089 18.490 -7.111 1.00 91.38 182 CYS A C 1
ATOM 1396 O O . CYS A 1 182 ? 13.124 19.713 -7.004 1.00 91.38 182 CYS A O 1
ATOM 1398 N N . ARG A 1 183 ? 13.441 17.686 -6.107 1.00 90.12 183 ARG A N 1
ATOM 1399 C CA . ARG A 1 183 ? 13.802 18.192 -4.778 1.00 90.12 183 ARG A CA 1
ATOM 1400 C C . ARG A 1 183 ? 15.091 19.023 -4.768 1.00 90.12 183 ARG A C 1
ATOM 1402 O O . ARG A 1 183 ? 15.282 19.805 -3.846 1.00 90.12 183 ARG A O 1
ATOM 1409 N N . VAL A 1 184 ? 15.948 18.851 -5.776 1.00 90.06 184 VAL A N 1
ATOM 1410 C CA . VAL A 1 184 ? 17.241 19.537 -5.907 1.00 90.06 184 VAL A CA 1
ATOM 1411 C C . VAL A 1 184 ? 17.088 20.866 -6.651 1.00 90.06 184 VAL A C 1
ATOM 1413 O O . VAL A 1 184 ? 17.346 21.917 -6.081 1.00 90.06 184 VAL A O 1
ATOM 1416 N N . CYS A 1 185 ? 16.637 20.839 -7.910 1.00 93.00 185 CYS A N 1
ATOM 1417 C CA . CYS A 1 185 ? 16.574 22.036 -8.762 1.00 93.00 185 CYS A CA 1
ATOM 1418 C C . CYS A 1 185 ? 15.169 22.641 -8.914 1.00 93.00 185 CYS A C 1
ATOM 1420 O O . CYS A 1 185 ? 15.000 23.623 -9.626 1.00 93.00 185 CYS A O 1
ATOM 1422 N N . SER A 1 186 ? 14.142 22.065 -8.283 1.00 93.69 186 SER A N 1
ATOM 1423 C CA . SER A 1 186 ? 12.740 22.518 -8.342 1.00 93.69 186 SER A CA 1
ATOM 1424 C C . SER A 1 186 ? 12.049 22.471 -9.711 1.00 93.69 186 SER A C 1
ATOM 1426 O O . SER A 1 186 ? 10.876 22.838 -9.791 1.00 93.69 186 SER A O 1
ATOM 1428 N N . ARG A 1 187 ? 12.700 21.976 -10.773 1.00 94.88 187 ARG A N 1
ATOM 1429 C CA . ARG A 1 187 ? 12.044 21.782 -12.078 1.00 94.88 187 ARG A CA 1
ATOM 1430 C C . ARG A 1 187 ? 10.879 20.793 -11.979 1.00 94.88 187 ARG A C 1
ATOM 1432 O O . ARG A 1 187 ? 10.956 19.849 -11.189 1.00 94.88 187 ARG A O 1
ATOM 1439 N N . SER A 1 188 ? 9.852 20.962 -12.810 1.00 94.62 188 SER A N 1
ATOM 1440 C CA . SER A 1 188 ? 8.726 20.024 -12.902 1.00 94.62 188 SER A CA 1
ATOM 1441 C C . SER A 1 188 ? 9.223 18.612 -13.206 1.00 94.62 188 SER A C 1
ATOM 1443 O O . SER A 1 188 ? 9.941 18.393 -14.185 1.00 94.62 188 SER A O 1
ATOM 1445 N N . PHE A 1 189 ? 8.908 17.679 -12.310 1.00 92.06 189 PHE A N 1
ATOM 1446 C CA . PHE A 1 189 ? 9.317 16.279 -12.393 1.00 92.06 189 PHE A CA 1
ATOM 1447 C C . PHE A 1 189 ? 8.552 15.462 -11.352 1.00 92.06 189 PHE A C 1
ATOM 1449 O O . PHE A 1 189 ? 8.506 15.860 -10.189 1.00 92.06 189 PHE A O 1
ATOM 1456 N N . ASP A 1 190 ? 7.987 14.320 -11.730 1.00 88.94 190 ASP A N 1
ATOM 1457 C CA . ASP A 1 190 ? 7.205 13.463 -10.829 1.00 88.94 190 ASP A CA 1
ATOM 1458 C C . ASP A 1 190 ? 7.493 11.961 -10.991 1.00 88.94 190 ASP A C 1
ATOM 1460 O O . ASP A 1 190 ? 6.813 11.130 -10.387 1.00 88.94 190 ASP A O 1
ATOM 1464 N N . ASP A 1 191 ? 8.535 11.604 -11.749 1.00 87.06 191 ASP A N 1
ATOM 1465 C CA . ASP A 1 191 ? 8.943 10.213 -11.907 1.00 87.06 191 ASP A CA 1
ATOM 1466 C C . ASP A 1 191 ? 9.724 9.711 -10.694 1.00 87.06 191 ASP A C 1
ATOM 1468 O O . ASP A 1 191 ? 10.834 10.153 -10.365 1.00 87.06 191 ASP A O 1
ATOM 1472 N N . TYR A 1 192 ? 9.169 8.692 -10.055 1.00 83.75 192 TYR A N 1
ATOM 1473 C CA . TYR A 1 192 ? 9.845 7.952 -9.006 1.00 83.75 192 TYR A CA 1
ATOM 1474 C C . TYR A 1 192 ? 10.677 6.813 -9.599 1.00 83.75 192 TYR A C 1
ATOM 1476 O O . TYR A 1 192 ? 10.282 6.156 -10.555 1.00 83.75 192 TYR A O 1
ATOM 1484 N N . SER A 1 193 ? 11.837 6.549 -9.000 1.00 82.31 193 SER A N 1
ATOM 1485 C CA . SER A 1 193 ? 12.708 5.441 -9.394 1.00 82.31 193 SER A CA 1
ATOM 1486 C C . SER A 1 193 ? 13.367 4.826 -8.170 1.00 82.31 193 SER A C 1
ATOM 1488 O O . SER A 1 193 ? 13.769 5.538 -7.248 1.00 82.31 193 SER A O 1
ATOM 1490 N N . GLN A 1 194 ? 13.550 3.503 -8.184 1.00 80.38 194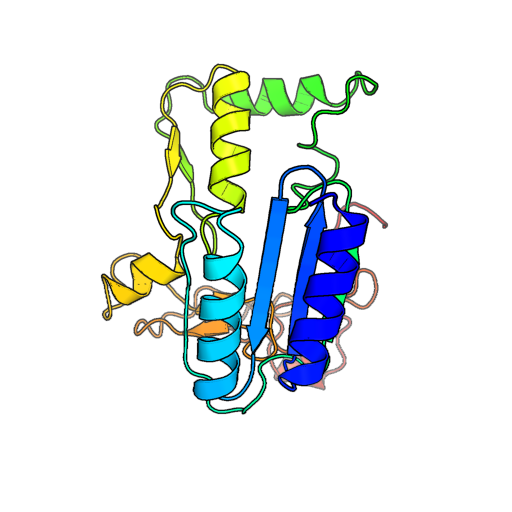 GLN A N 1
ATOM 1491 C CA . GLN A 1 194 ? 14.274 2.763 -7.143 1.00 80.38 194 GLN A CA 1
ATOM 1492 C C . GLN A 1 194 ? 15.713 3.267 -6.945 1.00 80.38 194 GLN A C 1
ATOM 1494 O O . GLN A 1 194 ? 16.269 3.117 -5.853 1.00 80.38 194 GLN A O 1
ATOM 1499 N N . LYS A 1 195 ? 16.294 3.890 -7.980 1.00 83.12 195 LYS A N 1
ATOM 1500 C CA . LYS A 1 195 ? 17.643 4.474 -7.976 1.00 83.12 195 LYS A CA 1
ATOM 1501 C C . LYS A 1 195 ? 17.713 5.801 -7.211 1.00 83.12 195 LYS A C 1
ATOM 1503 O O . LYS A 1 195 ? 18.774 6.187 -6.731 1.00 83.12 195 LYS A O 1
ATOM 1508 N N . ARG A 1 196 ? 16.579 6.487 -7.039 1.00 86.88 196 ARG A N 1
ATOM 1509 C CA . ARG A 1 196 ? 16.497 7.837 -6.466 1.00 86.88 196 ARG A CA 1
ATOM 1510 C C . ARG A 1 196 ? 16.049 7.765 -5.010 1.00 86.88 196 ARG A C 1
ATOM 1512 O O . ARG A 1 196 ? 14.882 7.967 -4.676 1.00 86.88 196 ARG A O 1
ATOM 1519 N N . ARG A 1 197 ? 16.987 7.418 -4.128 1.00 87.00 197 ARG A N 1
ATOM 1520 C CA . ARG A 1 197 ? 16.744 7.260 -2.687 1.00 87.00 197 ARG A CA 1
ATOM 1521 C C . ARG A 1 197 ? 17.624 8.194 -1.878 1.00 87.00 197 ARG A C 1
ATOM 1523 O O . ARG A 1 197 ? 18.813 8.308 -2.152 1.00 87.00 197 ARG A O 1
ATOM 1530 N N . CYS A 1 198 ? 17.049 8.785 -0.837 1.00 84.00 198 CYS A N 1
ATOM 1531 C CA . CYS A 1 198 ? 17.803 9.557 0.142 1.00 84.00 198 CYS A CA 1
ATOM 1532 C C . CYS A 1 198 ? 18.974 8.726 0.689 1.00 84.00 198 CYS A C 1
ATOM 1534 O O . CYS A 1 198 ? 18.801 7.554 1.045 1.00 84.00 198 CYS A O 1
ATOM 1536 N N . VAL A 1 199 ? 20.151 9.340 0.793 1.00 82.75 199 VAL A N 1
ATOM 1537 C CA . VAL A 1 199 ? 21.372 8.677 1.276 1.00 82.75 199 VAL A CA 1
ATOM 1538 C C . VAL A 1 199 ? 21.295 8.292 2.761 1.00 82.75 199 VAL A C 1
ATOM 1540 O O . VAL A 1 199 ? 21.945 7.341 3.177 1.00 82.75 199 VAL A O 1
ATOM 1543 N N . HIS A 1 200 ? 20.431 8.950 3.543 1.00 82.81 200 HIS A N 1
ATOM 1544 C CA . HIS A 1 200 ? 20.271 8.704 4.982 1.00 82.81 200 HIS A CA 1
ATOM 1545 C C . HIS A 1 200 ? 19.113 7.743 5.297 1.00 82.81 200 HIS A C 1
ATOM 1547 O O . HIS A 1 200 ? 19.289 6.645 5.832 1.00 82.81 200 HIS A O 1
ATOM 1553 N N . CYS A 1 201 ? 17.882 8.141 4.964 1.00 82.12 201 CYS A N 1
ATOM 1554 C CA . CYS A 1 201 ? 16.682 7.390 5.343 1.00 82.12 201 CYS A CA 1
ATOM 1555 C C . CYS A 1 201 ? 16.244 6.364 4.286 1.00 82.12 201 CYS A C 1
ATOM 1557 O O . CYS A 1 201 ? 15.353 5.556 4.550 1.00 82.12 201 CYS A O 1
ATOM 1559 N N . ARG A 1 202 ? 16.876 6.354 3.101 1.00 82.38 202 ARG A N 1
ATOM 1560 C CA . ARG A 1 202 ? 16.560 5.469 1.961 1.00 82.38 202 ARG A CA 1
ATOM 1561 C C . ARG A 1 202 ? 15.135 5.614 1.404 1.00 82.38 202 ARG A C 1
ATOM 1563 O O . ARG A 1 202 ? 14.748 4.819 0.544 1.00 82.38 202 ARG A O 1
ATOM 1570 N N . ILE A 1 203 ? 14.373 6.619 1.843 1.00 84.00 203 ILE A N 1
ATOM 1571 C CA . ILE A 1 203 ? 13.062 6.975 1.278 1.00 84.00 203 ILE A CA 1
ATOM 1572 C C . ILE A 1 203 ? 13.252 7.434 -0.174 1.00 84.00 203 ILE A C 1
ATOM 1574 O O . ILE A 1 203 ? 14.293 7.997 -0.518 1.00 84.00 203 ILE A O 1
ATOM 1578 N N . LEU A 1 204 ? 12.270 7.145 -1.030 1.00 86.44 204 LEU A N 1
ATOM 1579 C CA . LEU A 1 204 ? 12.268 7.586 -2.423 1.00 86.44 204 LEU A CA 1
ATOM 1580 C C . LEU A 1 204 ? 12.176 9.113 -2.499 1.00 86.44 204 LEU A C 1
ATOM 1582 O O . LEU A 1 204 ? 11.344 9.720 -1.828 1.00 86.44 204 LEU A O 1
ATOM 1586 N N . VAL A 1 205 ? 13.016 9.717 -3.335 1.00 88.38 205 VAL A N 1
ATOM 1587 C CA . VAL A 1 205 ? 13.077 11.167 -3.537 1.00 88.38 205 VAL A CA 1
ATOM 1588 C C . VAL A 1 205 ? 12.786 11.468 -5.000 1.00 88.38 205 VAL A C 1
ATOM 1590 O O . VAL A 1 205 ? 13.365 10.857 -5.898 1.00 88.38 205 VAL A O 1
ATOM 1593 N N . VAL A 1 206 ? 11.905 12.436 -5.239 1.00 89.50 206 VAL A N 1
ATOM 1594 C CA . VAL A 1 206 ? 11.639 12.952 -6.584 1.00 89.50 206 VAL A CA 1
ATOM 1595 C C . VAL A 1 206 ? 12.845 13.780 -7.027 1.00 89.50 206 VAL A C 1
ATOM 1597 O O . VAL A 1 206 ? 13.095 14.868 -6.505 1.00 89.50 206 VAL A O 1
ATOM 1600 N N . CYS A 1 207 ? 13.620 13.256 -7.972 1.00 91.31 207 CYS A N 1
ATOM 1601 C CA . CYS A 1 207 ? 14.813 13.907 -8.507 1.00 91.31 207 CYS A CA 1
ATOM 1602 C C . CYS A 1 207 ? 14.876 13.722 -10.023 1.00 91.31 207 CYS A C 1
ATOM 1604 O O . CYS A 1 207 ? 14.754 12.593 -10.486 1.00 91.31 207 CYS A O 1
ATOM 1606 N N . CYS A 1 208 ? 15.054 14.805 -10.784 1.00 92.69 208 CYS A N 1
ATOM 1607 C CA . CYS A 1 208 ? 15.185 14.701 -12.233 1.00 92.69 208 CYS A CA 1
ATOM 1608 C C . CYS A 1 208 ? 16.494 14.005 -12.627 1.00 92.69 208 CYS A C 1
ATOM 1610 O O . CYS A 1 208 ? 17.455 14.002 -11.854 1.00 92.69 208 CYS A O 1
ATOM 1612 N N . ASP A 1 209 ? 16.541 13.478 -13.849 1.00 92.56 209 ASP A N 1
ATOM 1613 C CA . ASP A 1 209 ? 17.710 12.759 -14.372 1.00 92.56 209 ASP A CA 1
ATOM 1614 C C . ASP A 1 209 ? 18.975 13.610 -14.318 1.00 92.56 209 ASP A C 1
ATOM 1616 O O . ASP A 1 209 ? 19.965 13.197 -13.733 1.00 92.56 209 ASP A O 1
ATOM 1620 N N . THR A 1 210 ? 18.896 14.871 -14.750 1.00 93.75 210 THR A N 1
ATOM 1621 C CA . THR A 1 210 ? 20.033 15.803 -14.717 1.00 93.75 210 THR A CA 1
ATOM 1622 C C . THR A 1 210 ? 20.655 15.943 -13.323 1.00 93.75 210 THR A C 1
ATOM 1624 O O . THR A 1 210 ? 21.873 15.938 -13.189 1.00 93.75 210 THR A O 1
ATOM 1627 N N . CYS A 1 211 ? 19.842 16.064 -12.267 1.00 91.94 211 CYS A N 1
ATOM 1628 C CA . CYS A 1 211 ? 20.362 16.182 -10.902 1.00 91.94 211 CYS A CA 1
ATOM 1629 C C . CYS A 1 211 ? 20.844 14.839 -10.340 1.00 91.94 211 CYS A C 1
ATOM 1631 O O . CYS A 1 211 ? 21.752 14.824 -9.511 1.00 91.94 211 CYS A O 1
ATOM 1633 N N . HIS A 1 212 ? 20.235 13.729 -10.759 1.00 90.56 212 HIS A N 1
ATOM 1634 C CA . HIS A 1 212 ? 20.668 12.394 -10.364 1.00 90.56 212 HIS A CA 1
ATOM 1635 C C . HIS A 1 212 ? 22.029 12.041 -10.978 1.00 90.56 212 HIS A C 1
ATOM 1637 O O . HIS A 1 212 ? 22.926 11.623 -10.249 1.00 90.56 212 HIS A O 1
ATOM 1643 N N . ASP A 1 213 ? 22.191 12.280 -12.278 1.00 91.88 213 ASP A N 1
ATOM 1644 C CA . ASP A 1 213 ? 23.398 11.962 -13.047 1.00 91.88 213 ASP A CA 1
ATOM 1645 C C . ASP A 1 213 ? 24.573 12.872 -12.667 1.00 91.88 213 ASP A C 1
ATOM 1647 O O . ASP A 1 213 ? 25.723 12.442 -12.671 1.00 91.88 213 ASP A O 1
ATOM 1651 N N . ALA A 1 214 ? 24.290 14.105 -12.233 1.00 91.62 214 ALA A N 1
ATOM 1652 C CA . ALA A 1 214 ? 25.283 15.010 -11.650 1.00 91.62 214 ALA A CA 1
ATOM 1653 C C . ALA A 1 214 ? 25.797 14.564 -10.262 1.00 91.62 214 ALA A C 1
ATOM 1655 O O . ALA A 1 214 ? 26.628 15.248 -9.668 1.00 91.62 214 ALA A O 1
ATOM 1656 N N . GLY A 1 215 ? 25.294 13.452 -9.710 1.00 85.81 215 GLY A N 1
ATOM 1657 C CA . GLY A 1 215 ? 25.752 12.905 -8.432 1.00 85.81 215 GLY A CA 1
ATOM 1658 C C . GLY A 1 215 ? 25.345 13.734 -7.211 1.00 85.81 215 GLY A C 1
ATOM 1659 O O . GLY A 1 215 ? 25.949 13.591 -6.148 1.00 85.81 215 GLY A O 1
ATOM 1660 N N . VAL A 1 216 ? 24.330 14.599 -7.332 1.00 83.12 216 VAL A N 1
ATOM 1661 C CA . VAL A 1 216 ? 23.898 15.453 -6.218 1.00 83.12 216 VAL A CA 1
ATOM 1662 C C . VAL A 1 216 ? 23.311 14.583 -5.096 1.00 83.12 216 VAL A C 1
ATOM 1664 O O . VAL A 1 216 ? 22.358 13.833 -5.345 1.00 83.12 216 VAL A O 1
ATOM 1667 N N . PRO A 1 217 ? 23.817 14.678 -3.849 1.00 83.12 217 PRO A N 1
ATOM 1668 C CA . PRO A 1 217 ? 23.267 13.927 -2.728 1.00 83.12 217 PRO A CA 1
ATOM 1669 C C . PRO A 1 217 ? 21.778 14.222 -2.532 1.00 83.12 217 PRO A C 1
ATOM 1671 O O . PRO A 1 217 ? 21.363 15.371 -2.376 1.00 83.12 217 PRO A O 1
ATOM 1674 N N . LEU A 1 218 ? 20.957 13.169 -2.532 1.00 83.25 218 LEU A N 1
ATOM 1675 C CA . LEU A 1 218 ? 19.511 13.317 -2.402 1.00 83.25 218 LEU A CA 1
ATOM 1676 C C . LEU A 1 218 ? 19.137 13.677 -0.955 1.00 83.25 218 LEU A C 1
ATOM 1678 O O . LEU A 1 218 ? 19.410 12.880 -0.045 1.00 83.25 218 LEU A O 1
ATOM 1682 N N . PRO A 1 219 ? 18.495 14.840 -0.732 1.00 75.19 219 PRO A N 1
ATOM 1683 C CA . PRO A 1 219 ? 18.260 15.368 0.605 1.00 75.19 219 PRO A CA 1
ATOM 1684 C C . PRO A 1 219 ? 17.291 14.493 1.406 1.00 75.19 219 PRO A C 1
ATOM 1686 O O . PRO A 1 219 ? 16.487 13.735 0.858 1.00 75.19 219 PRO A O 1
ATOM 1689 N N . CYS A 1 220 ? 17.382 14.599 2.731 1.00 72.44 220 CYS A N 1
ATOM 1690 C CA . CYS A 1 220 ? 16.480 13.933 3.661 1.00 72.44 220 CYS A CA 1
ATOM 1691 C C . CYS A 1 220 ? 15.377 14.894 4.112 1.00 72.44 220 CYS A C 1
ATOM 1693 O O . CYS A 1 220 ? 15.676 15.961 4.639 1.00 72.44 220 CYS A O 1
ATOM 1695 N N . ASP A 1 221 ? 14.113 14.492 3.974 1.00 61.53 221 ASP A N 1
ATOM 1696 C CA . ASP A 1 221 ? 12.974 15.250 4.514 1.00 61.53 221 ASP A CA 1
ATOM 1697 C C . ASP A 1 221 ? 12.622 14.852 5.960 1.00 61.53 221 ASP A C 1
ATOM 1699 O O . ASP A 1 221 ? 11.749 15.464 6.581 1.00 61.53 221 ASP A O 1
ATOM 1703 N N . SER A 1 222 ? 13.273 13.831 6.535 1.00 55.91 222 SER A N 1
ATOM 1704 C CA . SER A 1 222 ? 12.969 13.424 7.905 1.00 55.91 222 SER A CA 1
ATOM 1705 C C . SER A 1 222 ? 13.652 14.354 8.911 1.00 55.91 222 SER A C 1
ATOM 1707 O O . SER A 1 222 ? 14.863 14.322 9.100 1.00 55.91 222 SER A O 1
ATOM 1709 N N . LYS A 1 223 ? 12.844 15.116 9.658 1.00 43.75 223 LYS A N 1
ATOM 1710 C CA . LYS A 1 223 ? 13.244 15.701 10.954 1.00 43.75 223 LYS A CA 1
ATOM 1711 C C . LYS A 1 223 ? 13.480 14.640 12.049 1.00 43.75 223 LYS A C 1
ATOM 1713 O O . LYS A 1 223 ? 13.639 14.992 13.210 1.00 43.75 223 LYS A O 1
ATOM 1718 N N . SER A 1 224 ? 13.477 13.352 11.712 1.00 33.59 224 SER A N 1
ATOM 1719 C CA . SER A 1 224 ? 13.747 12.260 12.645 1.00 33.59 224 SER A CA 1
ATOM 1720 C C . SER A 1 224 ? 14.790 11.306 12.054 1.00 33.59 224 SER A C 1
ATOM 1722 O O . SER A 1 224 ? 14.562 10.773 10.957 1.00 33.59 224 SER A O 1
ATOM 1724 N N . PRO A 1 225 ? 15.908 11.054 12.755 1.00 35.41 225 PRO A N 1
ATOM 1725 C CA . PRO A 1 225 ? 16.686 9.839 12.556 1.00 35.41 225 PRO A CA 1
ATOM 1726 C C . PRO A 1 225 ? 15.786 8.623 12.826 1.00 35.41 225 PRO A C 1
ATOM 1728 O O . PRO A 1 225 ? 14.790 8.731 13.546 1.00 35.41 225 PRO A O 1
ATOM 1731 N N . ARG A 1 226 ? 16.101 7.501 12.178 1.00 38.19 226 ARG A N 1
ATOM 1732 C CA . ARG A 1 226 ? 15.465 6.210 12.462 1.00 38.19 226 ARG A CA 1
ATOM 1733 C C . ARG A 1 226 ? 15.740 5.758 13.888 1.00 38.19 226 ARG A C 1
ATOM 1735 O O . ARG A 1 226 ? 16.854 6.056 14.366 1.00 38.19 226 ARG A O 1
#

Secondary structure (DSSP, 8-state):
--HHHHHHHHHHHHHHTT-EEEEEEETTEEEEEEES-HHHHHHHHHHHHHT--STT--------TTS-SSSSEEEEE-S-SS---TTTS--TT-TTSHHHHHHHHHHHTTS-EEE--SSSHHHHHHHHHHHHTT---EEE-TTHHHHHHHH-TT-TT--SEEE-SSTT-EEEPS------B-TTT--B-----TT-B-TTT--B----HHHHHTTPPPPP--SS--

Mean predicted aligned error: 7.91 Å

Solvent-accessible surface area (backbone atoms only — not comparable to full-atom values): 13550 Å² total; per-residue (Å²): 133,55,48,72,54,48,47,52,51,52,47,54,51,32,59,77,47,65,35,18,26,44,36,27,28,12,83,92,42,72,38,68,50,79,30,50,55,73,65,41,48,49,53,49,52,53,58,55,57,71,65,66,80,57,84,85,70,82,86,86,86,77,91,57,95,80,57,56,44,39,99,50,64,43,73,41,84,39,89,53,54,65,86,71,50,95,79,66,62,94,59,96,87,50,84,80,50,58,58,60,53,49,52,51,31,63,75,42,54,96,41,81,42,79,38,70,39,57,66,19,67,70,33,58,56,48,49,55,50,42,42,75,61,69,28,80,49,65,47,62,44,75,54,8,52,57,46,47,46,68,78,27,62,74,21,73,90,60,76,24,60,50,67,45,102,46,75,70,41,47,49,75,42,71,34,85,52,68,78,34,42,12,75,83,80,59,49,80,30,64,64,75,47,94,87,35,39,15,80,84,80,58,49,78,40,42,53,41,67,73,52,54,76,71,65,55,81,48,74,74,87,64,97,58,84,132

Organism: Plasmodiophora brassicae (NCBI:txid37360)

Nearest PDB structures (foldseek):
  4f67-assembly1_A  TM=8.534E-01  e=1.950E-08  Legionella pneumophila subsp. pneumophila str. Philadelphia 1
  4oj3-assembly1_A  TM=5.517E-01  e=2.780E-01  Saccharolobus solfataricus P2
  9fi8-assembly1_HS  TM=5.123E-01  e=4.623E-01  Toxoplasma gondii
  4hi2-assembly1_B  TM=5.247E-01  e=8.195E-01  Vibrio cholerae O395
  8h6j-assembly1_4B  TM=5.344E-01  e=2.744E+00  Homo sapiens

InterPro domains:
  IPR001763 Rhodanese-like domain [PS50206] (100-157)
  IPR020936 tRNA uridine(34) hydroxylase [PTHR43268] (107-213)
  IPR022111 Rhodanase, C-terminal [PF12368] (159-217)
  IPR036873 Rhodanese-like domain superfamily [G3DSA:3.40.250.10] (79-155)
  IPR036873 Rhodanese-like domain superfamily [SSF52821] (102-174)
  IPR040503 tRNA uridine(34) hydroxylase, N-terminal [PF17773] (6-81)

Sequence (226 aa):
MVPREAYKWQTGLCDRLDLRGRIRVAREGINGTVSGTADAVRQYMEQVDQLGLFPGMQWKVSPSEIGHAFPSMIVSLRDTIVNMGAKLAHNPATNGRLAEASALAGRLQGKRVLMYCTGGIRCEMASSYLKSLGVDRVAQLHGGIHEYLKAYPDGGRFRGKNFVFDERIAIPSNDATVVGRCRVCSRSFDDYSQKRRCVHCRILVVCCDTCHDAGVPLPCDSKSPR

Foldseek 3Di:
DAQVVVLVVVVVLCVVLVWAWEWEGARVGIDIDIFADPVSVVVVVVVVVVVVPDPPDDDDDDDDPVGHQAPGHDYDYDNDNDCLDPQQPDDVPDPVNVVVLLVVLVVQAPHQAEDAALQCPSLVSVQVSSVVSVNDRYHYDHRGLSVVCVVPQQCVPHAAWHADPTNVRTHGRVHPHQPDAAPPPRHRFDDWDQLQAAPQPRDIGTHDPVCVVVVPHRDDPDPDHD

pLDDT: mean 85.06, std 14.15, range [33.59, 98.31]

Radius of gyration: 19.76 Å; Cα contacts (8 Å, |Δi|>4): 329; chains: 1; bounding box: 43×46×46 Å